Protein AF-A0A0M3JEX6-F1 (afdb_monomer)

pLDDT: mean 82.46, std 17.71, range [26.33, 97.81]

Sequence (185 aa):
MILRYVKAKADWWTNSAHYNRERVRRGATVDKTVCKKNLGRLTRLYLKSEQERQHNYLKDGPYISAEEAVAIYTTTVHWLESRRFSPIPFPPLSYKHDTKLLILALERLKEAYSVKNRLNQSQREELALIEQAYDNPHEALSRIKRHMLTQRAFKVRFVSLVIIPLVVIIPPSEVSVILIGVFIE

Secondary structure (DSSP, 8-state):
-HHHHHHHHHHHHHHHHHHHHHHHHTT----HHHHHHHHHHHHHHHHHHHHHHHHHHHHH--SS-HHHHHHHHHHHHHHHHHTTPPPPPPPPSS-TTHHHHHHHHHHHHHHHHHT-SS--HHHHHHHHHHHHHHH-HHHHHHHHHHHHHH-------EEEEESEEEEE----SSHHHHHHHHTT-

Mean predicted aligned error: 9.01 Å

Nearest PDB structures (foldseek):
  8h6l-assembly1_5B  TM=9.461E-01  e=2.025E-18  Homo sapiens
  8rm5-assembly1_A  TM=9.406E-01  e=1.601E-18  Homo sapiens
  8qo9-assembly1_A  TM=9.428E-01  e=9.889E-18  Homo sapiens
  8xi2-assembly1_A  TM=9.512E-01  e=6.107E-17  Chlamydomonas reinhardtii
  5mq0-assembly1_A  TM=9.705E-01  e=3.681E-14  Saccharomyces cerevisiae

InterPro domains:
  IPR012592 PROCN domain [PF08083] (1-64)
  IPR027652 Pre-mRNA-processing-splicing factor 8 [PTHR11140] (1-155)

Organism: Anisakis simplex (NCBI:txid6269)

Structure (mmCIF, N/CA/C/O backbone):
data_AF-A0A0M3JEX6-F1
#
_entry.id   AF-A0A0M3JEX6-F1
#
loop_
_atom_site.group_PDB
_atom_site.id
_atom_site.type_symbol
_atom_site.label_atom_id
_atom_site.label_alt_id
_atom_site.label_comp_id
_atom_site.label_asym_id
_atom_site.label_entity_id
_atom_site.label_seq_id
_atom_site.pdbx_PDB_ins_code
_atom_site.Cartn_x
_atom_site.Cartn_y
_atom_site.Cartn_z
_atom_site.occupancy
_atom_site.B_iso_or_equiv
_atom_site.auth_seq_id
_atom_site.auth_comp_id
_atom_site.auth_asym_id
_atom_site.auth_atom_id
_atom_site.pdbx_PDB_model_num
ATOM 1 N N . MET A 1 1 ? 3.025 4.574 -39.795 1.00 88.56 1 MET A N 1
ATOM 2 C CA . MET A 1 1 ? 4.509 4.503 -39.816 1.00 88.56 1 MET A CA 1
ATOM 3 C C . MET A 1 1 ? 5.138 4.622 -38.420 1.00 88.56 1 MET A C 1
ATOM 5 O O . MET A 1 1 ? 5.868 3.718 -38.041 1.00 88.56 1 MET A O 1
ATOM 9 N N . ILE A 1 2 ? 4.830 5.659 -37.625 1.00 95.44 2 ILE A N 1
ATOM 10 C CA . ILE A 1 2 ? 5.462 5.922 -36.308 1.00 95.44 2 ILE A CA 1
ATOM 11 C C . ILE A 1 2 ? 5.251 4.791 -35.281 1.00 95.44 2 ILE A C 1
ATOM 13 O O . ILE A 1 2 ? 6.220 4.331 -34.681 1.00 95.44 2 ILE A O 1
ATOM 17 N N . LEU A 1 3 ? 4.022 4.280 -35.125 1.00 95.94 3 LEU A N 1
ATOM 18 C CA . LEU A 1 3 ? 3.713 3.215 -34.151 1.00 95.94 3 LEU A CA 1
ATOM 19 C C . LEU A 1 3 ? 4.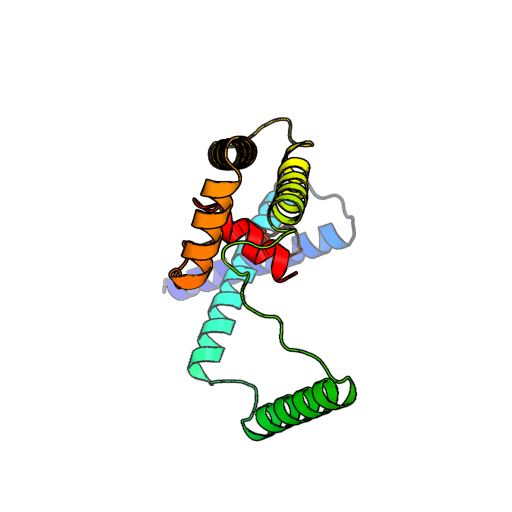556 1.946 -34.349 1.00 95.94 3 LEU A C 1
ATOM 21 O O . LEU A 1 3 ? 4.942 1.304 -33.376 1.00 95.94 3 LEU A O 1
ATOM 25 N N . ARG A 1 4 ? 4.907 1.621 -35.601 1.00 95.56 4 ARG A N 1
ATOM 26 C CA . ARG A 1 4 ? 5.770 0.477 -35.928 1.00 95.56 4 ARG A CA 1
ATOM 27 C C . ARG A 1 4 ? 7.170 0.646 -35.334 1.00 95.56 4 ARG A C 1
ATOM 29 O O . ARG A 1 4 ? 7.687 -0.281 -34.722 1.00 95.56 4 ARG A O 1
ATOM 36 N N . TYR A 1 5 ? 7.763 1.831 -35.481 1.00 96.38 5 TYR A N 1
ATOM 37 C CA . TYR A 1 5 ? 9.089 2.129 -34.931 1.00 96.38 5 TYR A CA 1
ATOM 38 C C . TYR A 1 5 ? 9.073 2.227 -33.403 1.00 96.38 5 TYR A C 1
ATOM 40 O O . TYR A 1 5 ? 10.005 1.759 -32.751 1.00 96.38 5 TYR A O 1
ATOM 48 N N . VAL A 1 6 ? 8.001 2.778 -32.824 1.00 97.44 6 VAL A N 1
ATOM 49 C CA . VAL A 1 6 ? 7.817 2.810 -31.365 1.00 97.44 6 VAL A CA 1
ATOM 50 C C . VAL A 1 6 ? 7.746 1.391 -30.800 1.00 97.44 6 VAL A C 1
ATOM 52 O O . VAL A 1 6 ? 8.455 1.095 -29.840 1.00 97.44 6 VAL A O 1
ATOM 55 N N . LYS A 1 7 ? 6.964 0.498 -31.424 1.00 96.62 7 LYS A N 1
ATOM 56 C CA . LYS A 1 7 ? 6.873 -0.913 -31.025 1.00 96.62 7 LYS A CA 1
ATOM 57 C C . LYS A 1 7 ? 8.222 -1.625 -31.142 1.00 96.62 7 LYS A C 1
ATOM 59 O O . LYS A 1 7 ? 8.690 -2.172 -30.153 1.00 96.62 7 LYS A O 1
ATOM 64 N N . ALA A 1 8 ? 8.904 -1.508 -32.283 1.00 96.31 8 ALA A N 1
ATOM 65 C CA . ALA A 1 8 ? 10.221 -2.122 -32.475 1.00 96.31 8 ALA A CA 1
ATOM 66 C C . ALA A 1 8 ? 11.245 -1.675 -31.410 1.00 96.31 8 ALA A C 1
ATOM 68 O O . ALA A 1 8 ? 12.004 -2.486 -30.876 1.00 96.31 8 ALA A O 1
ATOM 69 N N . LYS A 1 9 ? 11.239 -0.385 -31.043 1.00 97.25 9 LYS A N 1
ATOM 70 C CA . LYS A 1 9 ? 12.095 0.140 -29.970 1.00 97.25 9 LYS A CA 1
ATOM 71 C C . LYS A 1 9 ? 11.683 -0.378 -28.588 1.00 97.25 9 LYS A C 1
ATOM 73 O O . LYS A 1 9 ? 12.558 -0.641 -27.763 1.00 97.25 9 LYS A O 1
ATOM 78 N N . ALA A 1 10 ? 10.383 -0.518 -28.327 1.00 95.31 10 ALA A N 1
ATOM 79 C CA . ALA A 1 10 ? 9.862 -1.064 -27.075 1.00 95.31 10 ALA A CA 1
ATOM 80 C C . ALA A 1 10 ? 10.231 -2.547 -26.897 1.00 95.31 10 ALA A C 1
ATOM 82 O O . ALA A 1 10 ? 10.659 -2.933 -25.807 1.00 95.31 10 ALA A O 1
ATOM 83 N N . ASP A 1 11 ? 10.149 -3.343 -27.964 1.00 96.00 11 ASP A N 1
ATOM 84 C CA . ASP A 1 11 ? 10.520 -4.762 -27.959 1.00 96.00 11 ASP A CA 1
ATOM 85 C C . ASP A 1 11 ? 12.017 -4.921 -27.654 1.00 96.00 11 ASP A C 1
ATOM 87 O O . ASP A 1 11 ? 12.403 -5.632 -26.724 1.00 96.00 11 ASP A O 1
ATOM 91 N N . TRP A 1 12 ? 12.875 -4.159 -28.344 1.00 96.50 12 TRP A N 1
ATOM 92 C CA . TRP A 1 12 ? 14.314 -4.129 -28.057 1.00 96.50 12 TRP A CA 1
ATOM 93 C C . TRP A 1 12 ? 14.618 -3.717 -26.608 1.00 96.50 12 TRP A C 1
ATOM 95 O O . TRP A 1 12 ? 15.458 -4.327 -25.936 1.00 96.50 12 TRP A O 1
ATOM 105 N N . TRP A 1 13 ? 13.932 -2.685 -26.107 1.00 96.62 13 TRP A N 1
ATOM 106 C CA . TRP A 1 13 ? 14.137 -2.165 -24.755 1.00 96.62 13 TRP A CA 1
ATOM 107 C C . TRP A 1 13 ? 13.747 -3.194 -23.683 1.00 96.62 13 TRP A C 1
ATOM 109 O O . TRP A 1 13 ? 14.478 -3.356 -22.700 1.00 96.62 13 TRP A O 1
ATOM 119 N N . THR A 1 14 ? 12.648 -3.919 -23.906 1.00 95.19 14 THR A N 1
ATOM 120 C CA . THR A 1 14 ? 12.121 -4.960 -23.009 1.00 95.19 14 THR A CA 1
ATOM 121 C C . THR A 1 14 ? 13.021 -6.192 -23.011 1.00 95.19 14 THR A C 1
ATOM 123 O O . THR A 1 14 ? 13.476 -6.621 -21.950 1.00 95.19 14 THR A O 1
ATOM 126 N N . ASN A 1 15 ? 13.405 -6.685 -24.191 1.00 95.69 15 ASN A N 1
ATOM 127 C CA . ASN A 1 15 ? 14.335 -7.811 -24.328 1.00 95.69 15 ASN A CA 1
ATOM 128 C C . ASN A 1 15 ? 15.679 -7.521 -23.648 1.00 95.69 15 ASN A C 1
ATOM 130 O O . ASN A 1 15 ? 16.211 -8.347 -22.905 1.00 95.69 15 ASN A O 1
ATOM 134 N N . SER A 1 16 ? 16.189 -6.298 -23.812 1.00 94.12 16 SER A N 1
ATOM 135 C CA . SER A 1 16 ? 17.408 -5.849 -23.137 1.00 94.12 16 SER A CA 1
ATOM 136 C C . SER A 1 16 ? 17.267 -5.812 -21.608 1.00 94.12 16 SER A C 1
ATOM 138 O O . SER A 1 16 ? 18.250 -6.036 -20.901 1.00 94.12 16 SER A O 1
ATOM 140 N N . ALA A 1 17 ? 16.085 -5.489 -21.071 1.00 92.69 17 ALA A N 1
ATOM 141 C CA . ALA A 1 17 ? 15.837 -5.509 -19.627 1.00 92.69 17 ALA A CA 1
ATOM 142 C C . ALA A 1 17 ? 15.840 -6.950 -19.083 1.00 92.69 17 ALA A C 1
ATOM 144 O O . ALA A 1 17 ? 16.537 -7.236 -18.108 1.00 92.69 17 ALA A O 1
ATOM 145 N N . HIS A 1 18 ? 15.150 -7.880 -19.752 1.00 93.06 18 HIS A N 1
ATOM 146 C CA . HIS A 1 18 ? 15.126 -9.292 -19.349 1.00 93.06 18 HIS A CA 1
ATOM 147 C C . HIS A 1 18 ? 16.508 -9.946 -19.424 1.00 93.06 18 HIS A C 1
ATOM 149 O O . HIS A 1 18 ? 16.934 -10.586 -18.463 1.00 93.06 18 HIS A O 1
ATOM 155 N N . TYR A 1 19 ? 17.257 -9.702 -20.503 1.00 93.44 19 TYR A N 1
ATOM 156 C CA . TYR A 1 19 ? 18.624 -10.203 -20.650 1.00 93.44 19 TYR A CA 1
ATOM 157 C C . TYR A 1 19 ? 19.536 -9.752 -19.499 1.00 93.44 19 TYR A C 1
ATOM 159 O O . TYR A 1 19 ? 20.216 -10.562 -18.867 1.00 93.44 19 TYR A O 1
ATOM 167 N N . ASN A 1 20 ? 19.519 -8.456 -19.165 1.00 91.56 20 ASN A N 1
ATOM 168 C CA . ASN A 1 20 ? 20.332 -7.937 -18.065 1.00 91.56 20 ASN A CA 1
ATOM 169 C C . ASN A 1 20 ? 19.845 -8.430 -16.698 1.00 91.56 20 ASN A C 1
ATOM 171 O O . ASN A 1 20 ? 20.668 -8.679 -15.818 1.00 91.56 20 ASN A O 1
ATOM 175 N N . ARG A 1 21 ? 18.531 -8.606 -16.503 1.00 91.50 21 ARG A N 1
ATOM 176 C CA . ARG A 1 21 ? 17.995 -9.177 -15.261 1.00 91.50 21 ARG A CA 1
ATOM 177 C C . ARG A 1 21 ? 18.496 -10.599 -15.044 1.00 91.50 21 ARG A C 1
ATOM 179 O O . ARG A 1 21 ? 18.911 -10.912 -13.932 1.00 91.50 21 ARG A O 1
ATOM 186 N N . GLU A 1 22 ? 18.508 -11.415 -16.088 1.00 91.56 22 GLU A N 1
ATOM 187 C CA . GLU A 1 22 ? 18.981 -12.794 -16.000 1.00 91.56 22 GLU A CA 1
ATOM 188 C C . GLU A 1 22 ? 20.486 -12.868 -15.709 1.00 91.56 22 GLU A C 1
ATOM 190 O O . GLU A 1 22 ? 20.913 -13.653 -14.866 1.00 91.56 22 GLU A O 1
ATOM 195 N N . ARG A 1 23 ? 21.294 -11.983 -16.307 1.00 91.88 23 ARG A N 1
ATOM 196 C CA . ARG A 1 23 ? 22.726 -11.867 -15.978 1.00 91.88 23 ARG A CA 1
ATOM 197 C C . ARG A 1 23 ? 22.967 -11.509 -14.513 1.00 91.88 23 ARG A C 1
ATOM 199 O O . ARG A 1 23 ? 23.801 -12.137 -13.869 1.00 91.88 23 ARG A O 1
ATOM 206 N N . VAL A 1 24 ? 22.217 -10.537 -13.988 1.00 89.44 24 VAL A N 1
ATOM 207 C CA . VAL A 1 24 ? 22.279 -10.160 -12.566 1.00 89.44 24 VAL A CA 1
ATOM 208 C C . VAL A 1 24 ? 21.838 -11.327 -11.678 1.00 89.44 24 VAL A C 1
ATOM 210 O O . VAL A 1 24 ? 22.476 -11.588 -10.666 1.00 89.44 24 VAL A O 1
ATOM 213 N N . ARG A 1 25 ? 20.782 -12.060 -12.061 1.00 89.94 25 ARG A N 1
ATOM 214 C CA . ARG A 1 25 ? 20.286 -13.228 -11.314 1.00 89.94 25 ARG A CA 1
ATOM 215 C C . ARG A 1 25 ? 21.323 -14.352 -11.235 1.00 89.94 25 ARG A C 1
ATOM 217 O O . ARG A 1 25 ? 21.436 -14.987 -10.197 1.00 89.94 25 ARG A O 1
ATOM 224 N N . ARG A 1 26 ? 22.079 -14.580 -12.312 1.00 91.75 26 ARG A N 1
ATOM 225 C CA . ARG A 1 26 ? 23.148 -15.593 -12.383 1.00 91.75 26 ARG A CA 1
ATOM 226 C C . ARG A 1 26 ? 24.459 -15.166 -11.714 1.00 91.75 26 ARG A C 1
ATOM 228 O O . ARG A 1 26 ? 25.407 -15.938 -11.733 1.00 91.75 26 ARG A O 1
ATOM 235 N N . GLY A 1 27 ? 24.544 -13.947 -11.175 1.00 89.44 27 GLY A N 1
ATOM 236 C CA . GLY A 1 27 ? 25.779 -13.432 -10.579 1.00 89.44 27 GLY A CA 1
ATOM 237 C C . GLY A 1 27 ? 26.898 -13.168 -11.592 1.00 89.44 27 GLY A C 1
ATOM 238 O O . GLY A 1 27 ? 28.063 -13.124 -11.214 1.00 89.44 27 GLY A O 1
ATOM 239 N N . ALA A 1 28 ? 26.571 -12.995 -12.878 1.00 89.88 28 ALA A N 1
ATOM 240 C CA . ALA A 1 28 ? 27.567 -12.628 -13.881 1.00 89.88 28 ALA A CA 1
ATOM 241 C C . ALA A 1 28 ? 28.127 -11.222 -13.604 1.00 89.88 28 ALA A C 1
ATOM 243 O O . ALA A 1 28 ? 27.450 -10.380 -13.011 1.00 89.88 28 ALA A O 1
ATOM 244 N N . THR A 1 29 ? 29.328 -10.926 -14.106 1.00 90.19 29 THR A N 1
ATOM 245 C CA . THR A 1 29 ? 29.918 -9.585 -14.000 1.00 90.19 29 THR A CA 1
ATOM 246 C C . THR A 1 29 ? 29.031 -8.571 -14.724 1.00 90.19 29 THR A C 1
ATOM 248 O O . THR A 1 29 ? 28.906 -8.587 -15.954 1.00 90.19 29 THR A O 1
ATOM 251 N N . VAL A 1 30 ? 28.368 -7.709 -13.951 1.00 89.00 30 VAL A N 1
ATOM 252 C CA . VAL A 1 30 ? 27.481 -6.651 -14.438 1.00 89.00 30 VAL A CA 1
ATOM 253 C C . VAL A 1 30 ? 27.857 -5.347 -13.758 1.00 89.00 30 VAL A C 1
ATOM 255 O O . VAL A 1 30 ? 28.027 -5.270 -12.544 1.00 89.00 30 VAL A O 1
ATOM 258 N N . ASP A 1 31 ? 27.964 -4.308 -14.573 1.00 91.50 31 ASP A N 1
ATOM 259 C CA . ASP A 1 31 ? 28.409 -3.001 -14.136 1.00 91.50 31 ASP A CA 1
ATOM 260 C C . ASP A 1 31 ? 27.347 -2.289 -13.273 1.00 91.50 31 ASP A C 1
ATOM 262 O O . ASP A 1 31 ? 26.137 -2.405 -13.513 1.00 91.50 31 ASP A O 1
ATOM 266 N N . LYS A 1 32 ? 27.767 -1.499 -12.277 1.00 90.38 32 LYS A N 1
ATOM 267 C CA . LYS A 1 32 ? 26.838 -0.885 -11.297 1.00 90.38 32 LYS A CA 1
ATOM 268 C C . LYS A 1 32 ? 25.795 0.015 -11.966 1.00 90.38 32 LYS A C 1
ATOM 270 O O . LYS A 1 32 ? 24.644 0.100 -11.528 1.00 90.38 32 LYS A O 1
ATOM 275 N N . THR A 1 33 ? 26.191 0.695 -13.039 1.00 91.56 33 THR A N 1
ATOM 276 C CA . THR A 1 33 ? 25.309 1.565 -13.828 1.00 91.56 33 THR A CA 1
ATOM 277 C C . THR A 1 33 ? 24.228 0.765 -14.558 1.00 91.56 33 THR A C 1
ATOM 279 O O . THR A 1 33 ? 23.077 1.206 -14.620 1.00 91.56 33 THR A O 1
ATOM 282 N N . VAL A 1 34 ? 24.563 -0.432 -15.049 1.00 89.25 34 VAL A N 1
ATOM 283 C CA . VAL A 1 34 ? 23.630 -1.351 -15.711 1.00 89.25 34 VAL A CA 1
ATOM 284 C C . VAL A 1 34 ? 22.616 -1.877 -14.706 1.00 89.25 34 VAL A C 1
ATOM 286 O O . VAL A 1 34 ? 21.426 -1.856 -15.006 1.00 89.25 34 VAL A O 1
ATOM 289 N N . CYS A 1 35 ? 23.039 -2.234 -13.490 1.00 87.06 35 CYS A N 1
ATOM 290 C CA . CYS A 1 35 ? 22.125 -2.647 -12.421 1.00 87.06 35 CYS A CA 1
ATOM 291 C C . CYS A 1 35 ? 21.091 -1.557 -12.088 1.00 87.06 35 CYS A C 1
ATOM 293 O O . CYS A 1 35 ? 19.891 -1.832 -12.062 1.00 87.06 35 CYS A O 1
ATOM 295 N N . LYS A 1 36 ? 21.531 -0.300 -11.913 1.00 89.12 36 LYS A N 1
ATOM 296 C CA . LYS A 1 36 ? 20.629 0.839 -11.645 1.00 89.12 36 LYS A CA 1
ATOM 297 C C . LYS A 1 36 ? 19.662 1.105 -12.800 1.00 89.12 36 LYS A C 1
ATOM 299 O O . LYS A 1 36 ? 18.469 1.299 -12.575 1.00 89.12 36 LYS A O 1
ATOM 304 N N . LYS A 1 37 ? 20.165 1.095 -14.040 1.00 91.25 37 LYS A N 1
ATOM 305 C CA . LYS A 1 37 ? 19.327 1.257 -15.237 1.00 91.25 37 LYS A CA 1
ATOM 306 C C . LYS A 1 37 ? 18.302 0.130 -15.323 1.00 91.25 37 LYS A C 1
ATOM 308 O O . LYS A 1 37 ? 17.129 0.414 -15.531 1.00 91.25 37 LYS A O 1
ATOM 313 N N . ASN A 1 38 ? 18.724 -1.117 -15.121 1.00 90.19 38 ASN A N 1
ATOM 314 C CA . ASN A 1 38 ? 17.860 -2.289 -15.196 1.00 90.19 38 ASN A CA 1
ATOM 315 C C . ASN A 1 38 ? 16.742 -2.250 -14.150 1.00 90.19 38 ASN A C 1
ATOM 317 O O . ASN A 1 38 ? 15.592 -2.499 -14.495 1.00 90.19 38 ASN A O 1
ATOM 321 N N . LEU A 1 39 ? 17.051 -1.849 -12.912 1.00 87.94 39 LEU A N 1
ATOM 322 C CA . LEU A 1 39 ? 16.038 -1.644 -11.875 1.00 87.94 39 LEU A CA 1
ATOM 323 C C . LEU A 1 39 ? 14.965 -0.649 -12.338 1.00 87.94 39 LEU A C 1
ATOM 325 O O . LEU A 1 39 ? 13.783 -0.971 -12.320 1.00 87.94 39 LEU A O 1
ATOM 329 N N . GLY A 1 40 ? 15.371 0.516 -12.852 1.00 89.19 40 GLY A N 1
ATOM 330 C CA . GLY A 1 40 ? 14.432 1.505 -13.386 1.00 89.19 40 GLY A CA 1
ATOM 331 C C . GLY A 1 40 ? 13.606 1.000 -14.577 1.00 89.19 40 GLY A C 1
ATOM 332 O O . GLY A 1 40 ? 12.448 1.392 -14.724 1.00 89.19 40 GLY A O 1
ATOM 333 N N . ARG A 1 41 ? 14.167 0.118 -15.418 1.00 90.75 41 ARG A N 1
ATOM 334 C CA . ARG A 1 41 ? 13.420 -0.521 -16.515 1.00 90.75 41 ARG A CA 1
ATOM 335 C C . ARG A 1 41 ? 12.345 -1.466 -15.982 1.00 90.75 41 ARG A C 1
ATOM 337 O O . ARG A 1 41 ? 11.189 -1.351 -16.378 1.00 90.75 41 ARG A O 1
ATOM 344 N N . LEU A 1 42 ? 12.708 -2.348 -15.055 1.00 89.06 42 LEU A N 1
ATOM 345 C CA . LEU A 1 42 ? 11.782 -3.309 -14.456 1.00 89.06 42 LEU A CA 1
ATOM 346 C C . LEU A 1 42 ? 10.662 -2.616 -13.676 1.00 89.06 42 LEU A C 1
ATOM 348 O O . LEU A 1 42 ? 9.510 -3.006 -13.821 1.00 89.06 42 LEU A O 1
ATOM 352 N N . THR A 1 43 ? 10.959 -1.537 -12.945 1.00 87.38 43 THR A N 1
ATOM 353 C CA . THR A 1 43 ? 9.930 -0.737 -12.261 1.00 87.38 43 THR A CA 1
ATOM 354 C C . THR A 1 43 ? 8.896 -0.180 -13.241 1.00 87.38 43 THR A C 1
ATOM 356 O O . THR A 1 43 ? 7.703 -0.215 -12.961 1.00 87.38 43 THR A O 1
ATOM 359 N N . ARG A 1 44 ? 9.321 0.303 -14.417 1.00 90.12 44 ARG A N 1
ATOM 360 C CA . ARG A 1 44 ? 8.390 0.807 -15.443 1.00 90.12 44 ARG A CA 1
ATOM 361 C C . ARG A 1 44 ? 7.548 -0.305 -16.064 1.00 90.12 44 ARG A C 1
ATOM 363 O O . ARG A 1 44 ? 6.363 -0.086 -16.289 1.00 90.12 44 ARG A O 1
ATOM 370 N N . LEU A 1 45 ? 8.143 -1.472 -16.331 1.00 90.31 45 LEU A N 1
ATOM 371 C CA . LEU A 1 45 ? 7.403 -2.639 -16.826 1.00 90.31 45 LEU A CA 1
ATOM 372 C C . LEU A 1 45 ? 6.349 -3.090 -15.817 1.00 90.31 45 LEU A C 1
ATOM 374 O O . LEU A 1 45 ? 5.199 -3.269 -16.198 1.00 90.31 45 LEU A O 1
ATOM 378 N N . TYR A 1 46 ? 6.727 -3.174 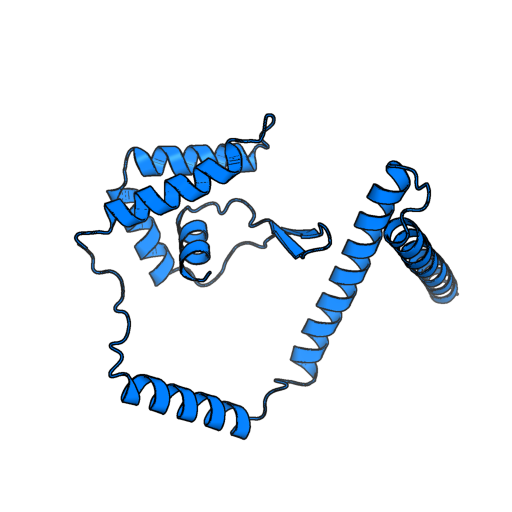-14.541 1.00 88.56 46 TYR A N 1
ATOM 379 C CA . TYR A 1 46 ? 5.824 -3.533 -13.455 1.00 88.56 46 TYR A CA 1
ATOM 380 C C . TYR A 1 46 ? 4.659 -2.548 -13.317 1.00 88.56 46 TYR A C 1
ATOM 382 O O . TYR A 1 46 ? 3.506 -2.960 -13.281 1.00 88.56 46 TYR A O 1
ATOM 390 N N . LEU A 1 47 ? 4.933 -1.238 -13.291 1.00 89.06 47 LEU A N 1
ATOM 391 C CA . LEU A 1 47 ? 3.868 -0.234 -13.190 1.00 89.06 47 LEU A CA 1
ATOM 392 C C . LEU A 1 47 ? 2.919 -0.286 -14.389 1.00 89.06 47 LEU A C 1
ATOM 394 O O . LEU A 1 47 ? 1.717 -0.127 -14.213 1.00 89.06 47 LEU A O 1
ATOM 398 N N . LYS A 1 48 ? 3.441 -0.544 -15.594 1.00 92.25 48 LYS A N 1
ATOM 399 C CA . LYS A 1 48 ? 2.610 -0.711 -16.788 1.00 92.25 48 LYS A CA 1
ATOM 400 C C . LYS A 1 48 ? 1.703 -1.941 -16.674 1.00 92.25 48 LYS A C 1
ATOM 402 O O . LYS A 1 48 ? 0.510 -1.818 -16.926 1.00 92.25 48 LYS A O 1
ATOM 407 N N . SER A 1 49 ? 2.242 -3.096 -16.273 1.00 90.06 49 SER A N 1
ATOM 408 C CA . SER A 1 49 ? 1.432 -4.306 -16.079 1.00 90.06 49 SER A CA 1
ATOM 409 C C . SER A 1 49 ? 0.427 -4.157 -14.937 1.00 90.06 49 SER A C 1
ATOM 411 O O . SER A 1 49 ? -0.672 -4.685 -15.022 1.00 90.06 49 SER A O 1
ATOM 413 N N . GLU A 1 50 ? 0.771 -3.416 -13.881 1.00 89.25 50 GLU A N 1
ATOM 414 C CA . GLU A 1 50 ? -0.127 -3.182 -12.746 1.00 89.25 50 GLU A CA 1
ATOM 415 C C . GLU A 1 50 ? -1.281 -2.239 -13.115 1.00 89.25 50 GLU A C 1
ATOM 417 O O . GLU A 1 50 ? -2.423 -2.491 -12.739 1.00 89.25 50 GLU A O 1
ATOM 422 N N . GLN A 1 51 ? -1.018 -1.200 -13.917 1.00 92.31 51 GLN A N 1
ATOM 423 C CA . GLN A 1 51 ? -2.069 -0.353 -14.496 1.00 92.31 51 GLN A CA 1
ATOM 424 C C . GLN A 1 51 ? -3.026 -1.165 -15.374 1.00 92.31 51 GLN A C 1
ATOM 426 O O . GLN A 1 51 ? -4.241 -1.010 -15.272 1.00 92.31 51 GLN A O 1
ATOM 431 N N . GLU A 1 52 ? -2.486 -2.050 -16.213 1.00 93.56 52 GLU A N 1
ATOM 432 C CA . GLU A 1 52 ? -3.281 -2.936 -17.065 1.00 93.56 52 GLU A CA 1
ATOM 433 C C . GLU A 1 52 ? -4.108 -3.926 -16.236 1.00 93.56 52 GLU A C 1
ATOM 435 O O . GLU A 1 52 ? -5.303 -4.074 -16.472 1.00 93.56 52 GLU A O 1
ATOM 440 N N . ARG A 1 53 ? -3.524 -4.528 -15.193 1.00 92.62 53 ARG A N 1
ATOM 441 C CA . ARG A 1 53 ? -4.229 -5.429 -14.269 1.00 92.62 53 ARG A CA 1
ATOM 442 C C . ARG A 1 53 ? -5.409 -4.741 -13.576 1.00 92.62 53 ARG A C 1
ATOM 444 O O . ARG A 1 53 ? -6.478 -5.337 -13.462 1.00 92.62 53 ARG A O 1
ATOM 451 N N . GLN A 1 54 ? -5.226 -3.501 -13.117 1.00 92.88 54 GLN A N 1
ATOM 452 C CA . GLN A 1 54 ? -6.290 -2.709 -12.491 1.00 92.88 54 GLN A CA 1
ATOM 453 C C . GLN A 1 54 ? -7.373 -2.305 -13.496 1.00 92.88 54 GLN A C 1
ATOM 455 O O . GLN A 1 54 ? -8.558 -2.369 -13.177 1.00 92.88 54 GLN A O 1
ATOM 460 N N . HIS A 1 55 ? -6.983 -1.930 -14.717 1.00 95.69 55 HIS A N 1
ATOM 461 C CA . HIS A 1 55 ? -7.930 -1.642 -15.791 1.00 95.69 55 HIS A CA 1
ATOM 462 C C . HIS A 1 55 ? -8.778 -2.871 -16.142 1.00 95.69 55 HIS A C 1
ATOM 464 O O . HIS A 1 55 ? -9.999 -2.759 -16.228 1.00 95.69 55 HIS A O 1
ATOM 470 N N . ASN A 1 56 ? -8.148 -4.040 -16.274 1.00 95.56 56 ASN A N 1
ATOM 471 C CA . ASN A 1 56 ? -8.838 -5.296 -16.563 1.00 95.56 56 ASN A CA 1
ATOM 472 C C . ASN A 1 56 ? -9.803 -5.673 -15.436 1.00 95.56 56 ASN A C 1
ATOM 474 O O . ASN A 1 56 ? -10.938 -6.019 -15.719 1.00 95.56 56 ASN A O 1
ATOM 478 N N . TYR A 1 57 ? -9.427 -5.486 -14.168 1.00 94.38 57 TYR A N 1
ATOM 479 C CA . TYR A 1 57 ? -10.343 -5.715 -13.043 1.00 94.38 57 TYR A CA 1
ATOM 480 C C . TYR A 1 57 ? -11.606 -4.839 -13.110 1.00 94.38 57 TYR A C 1
ATOM 482 O O . TYR A 1 57 ? -12.710 -5.310 -12.863 1.00 94.38 57 TYR A O 1
ATOM 490 N N . LEU A 1 58 ? -11.465 -3.560 -13.469 1.00 95.56 58 LEU A N 1
ATOM 491 C CA . LEU A 1 58 ? -12.620 -2.668 -13.626 1.00 95.56 58 LEU A CA 1
ATOM 492 C C . LEU A 1 58 ? -13.475 -3.016 -14.850 1.00 95.56 58 LEU A C 1
ATOM 494 O O . LEU A 1 58 ? -14.671 -2.734 -14.853 1.00 95.56 58 LEU A O 1
ATOM 498 N N . LYS A 1 59 ? -12.863 -3.592 -15.888 1.00 95.81 59 LYS A N 1
ATOM 499 C CA . LYS A 1 59 ? -13.533 -3.982 -17.130 1.00 95.81 59 LYS A CA 1
ATOM 500 C C . LYS A 1 59 ? -14.272 -5.315 -17.000 1.00 95.81 59 LYS A C 1
ATOM 502 O O . LYS A 1 59 ? -15.421 -5.407 -17.418 1.00 95.81 59 LYS A O 1
ATOM 507 N N . ASP A 1 60 ? -13.603 -6.323 -16.455 1.00 94.81 60 ASP A N 1
ATOM 508 C CA . ASP A 1 60 ? -14.091 -7.701 -16.360 1.00 94.81 60 ASP A CA 1
ATOM 509 C C . ASP A 1 60 ? -14.950 -7.908 -15.098 1.00 94.81 60 ASP A C 1
ATOM 511 O O . ASP A 1 60 ? -15.761 -8.829 -15.038 1.00 94.81 60 ASP A O 1
ATOM 515 N N . GLY A 1 61 ? -14.818 -7.015 -14.111 1.00 92.69 61 GLY A N 1
ATOM 516 C CA . GLY A 1 61 ? -15.508 -7.079 -12.828 1.00 92.69 61 GLY A CA 1
ATOM 517 C C . GLY A 1 61 ? -14.737 -7.881 -11.769 1.00 92.69 61 GLY A C 1
ATOM 518 O O . GLY A 1 61 ? -13.592 -8.290 -11.982 1.00 92.69 61 GLY A O 1
ATOM 519 N N . PRO A 1 62 ? -15.337 -8.089 -10.583 1.00 93.81 62 PRO A N 1
ATOM 520 C CA . PRO A 1 62 ? -14.725 -8.881 -9.525 1.00 93.81 62 PRO A CA 1
ATOM 521 C C . PRO A 1 62 ? -14.449 -10.318 -9.982 1.00 93.81 62 PRO A C 1
ATOM 523 O O . PRO A 1 62 ? -15.347 -11.003 -10.458 1.00 93.81 62 PRO A O 1
ATOM 526 N N . TYR A 1 63 ? -13.219 -10.798 -9.777 1.00 92.44 63 TYR A N 1
ATOM 527 C CA . TYR A 1 63 ? -12.851 -12.187 -10.091 1.00 92.44 63 TYR A CA 1
ATOM 528 C C . TYR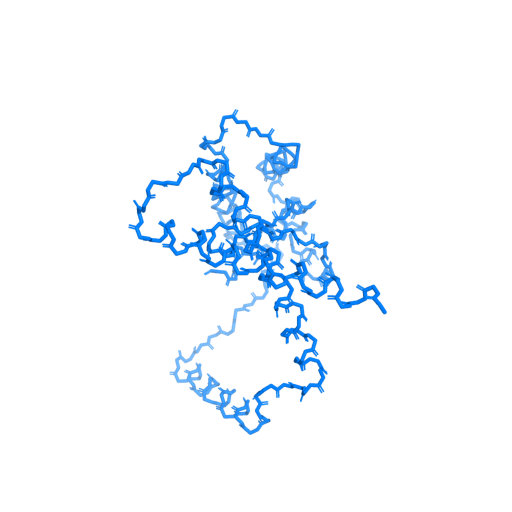 A 1 63 ? -13.462 -13.215 -9.130 1.00 92.44 63 TYR A C 1
ATOM 530 O O . TYR A 1 63 ? -13.382 -14.409 -9.394 1.00 92.44 63 TYR A O 1
ATOM 538 N N . ILE A 1 64 ? -14.020 -12.758 -8.007 1.00 94.62 64 ILE A N 1
ATOM 539 C CA . ILE A 1 64 ? -14.709 -13.606 -7.041 1.00 94.62 64 ILE A CA 1
ATOM 540 C C . ILE A 1 64 ? -16.200 -13.626 -7.354 1.00 94.62 64 ILE A C 1
ATOM 542 O O . ILE A 1 64 ? -16.824 -12.569 -7.496 1.00 94.62 64 ILE A O 1
ATOM 546 N N . SER A 1 65 ? -16.771 -14.823 -7.457 1.00 94.88 65 SER A N 1
ATOM 547 C CA . SER A 1 65 ? -18.213 -14.952 -7.638 1.00 94.88 65 SER A CA 1
ATOM 548 C C . SER A 1 65 ? -18.958 -14.571 -6.354 1.00 94.88 65 SER A C 1
ATOM 550 O O . SER A 1 65 ? -18.430 -14.660 -5.242 1.00 94.88 65 SER A O 1
ATOM 552 N N . ALA A 1 66 ? -20.213 -14.142 -6.495 1.00 95.31 66 ALA A N 1
ATOM 553 C CA . ALA A 1 66 ? -21.038 -13.791 -5.340 1.00 95.31 66 ALA A CA 1
ATOM 554 C C . ALA A 1 66 ? -21.249 -14.991 -4.396 1.00 95.31 66 ALA A C 1
ATOM 556 O O . ALA A 1 66 ? -21.257 -14.818 -3.181 1.00 95.31 66 ALA A O 1
ATOM 557 N N . GLU A 1 67 ? -21.368 -16.203 -4.945 1.00 96.00 67 GLU A N 1
ATOM 558 C CA . GLU A 1 67 ? -21.529 -17.437 -4.170 1.00 96.00 67 GLU A CA 1
ATOM 559 C C . GLU A 1 67 ? -20.280 -17.752 -3.335 1.00 96.00 67 GLU A C 1
ATOM 561 O O . GLU A 1 67 ? -20.384 -17.972 -2.127 1.00 96.00 67 GLU A O 1
ATOM 566 N N . GLU A 1 68 ? -19.089 -17.681 -3.938 1.00 96.38 68 GLU A N 1
ATOM 567 C CA . GLU A 1 68 ? -17.822 -17.874 -3.220 1.00 96.38 68 GLU A CA 1
ATOM 568 C C . GLU A 1 68 ? -17.620 -16.813 -2.133 1.00 96.38 68 GLU A C 1
ATOM 570 O O . GLU A 1 68 ? -17.184 -17.130 -1.026 1.00 96.38 68 GLU A O 1
ATOM 575 N N . ALA A 1 69 ? -17.973 -15.554 -2.414 1.00 96.31 69 ALA A N 1
ATOM 576 C CA . ALA A 1 69 ? -17.877 -14.477 -1.435 1.00 96.31 69 ALA A CA 1
ATOM 577 C C . ALA A 1 69 ? -18.781 -14.729 -0.214 1.00 96.31 69 ALA A C 1
ATOM 579 O O . ALA A 1 69 ? -18.342 -14.543 0.924 1.00 96.31 69 ALA A O 1
ATOM 580 N N . VAL A 1 70 ? -20.014 -15.203 -0.435 1.00 97.44 70 VAL A N 1
ATOM 581 C CA . VAL A 1 70 ? -20.934 -15.595 0.645 1.00 97.44 70 VAL A CA 1
ATOM 582 C C . VAL A 1 70 ? -20.380 -16.791 1.421 1.00 97.44 70 VAL A C 1
ATOM 584 O O . VAL A 1 70 ? -20.393 -16.768 2.649 1.00 97.44 70 VAL A O 1
ATOM 587 N N . ALA A 1 71 ? -19.830 -17.803 0.746 1.00 97.25 71 ALA A N 1
ATOM 588 C CA . ALA A 1 71 ? -19.244 -18.969 1.406 1.00 97.25 71 ALA A CA 1
ATOM 589 C C . ALA A 1 71 ? -18.061 -18.593 2.317 1.00 97.25 71 ALA A C 1
ATOM 591 O O . ALA A 1 71 ? -17.992 -19.044 3.466 1.00 97.25 71 ALA A O 1
ATOM 592 N N . ILE A 1 72 ? -17.162 -17.722 1.843 1.00 97.69 72 ILE A N 1
ATOM 593 C CA . ILE A 1 72 ? -16.037 -17.202 2.635 1.00 97.69 72 ILE A CA 1
ATOM 594 C C . ILE A 1 72 ? -16.554 -16.404 3.833 1.00 97.69 72 ILE A C 1
ATOM 596 O O . ILE A 1 72 ? -16.089 -16.609 4.958 1.00 97.69 72 ILE A O 1
ATOM 600 N N . TYR A 1 73 ? -17.532 -15.521 3.616 1.00 97.69 73 TYR A N 1
ATOM 601 C CA . TYR A 1 73 ? -18.127 -14.717 4.679 1.00 97.69 73 TYR A CA 1
ATOM 602 C C . TYR A 1 73 ? -18.759 -15.595 5.767 1.00 97.69 73 TYR A C 1
ATOM 604 O O . TYR A 1 73 ? -18.396 -15.474 6.936 1.00 97.69 73 TYR A O 1
ATOM 612 N N . THR A 1 74 ? -19.626 -16.535 5.390 1.00 97.50 74 THR A N 1
ATOM 613 C CA . THR A 1 74 ? -20.319 -17.436 6.322 1.00 97.50 74 THR A CA 1
ATOM 614 C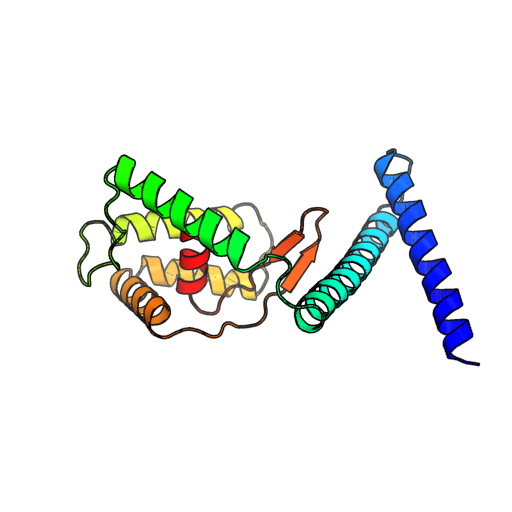 C . THR A 1 74 ? -19.343 -18.323 7.089 1.00 97.50 74 THR A C 1
ATOM 616 O O . THR A 1 74 ? -19.449 -18.451 8.308 1.00 97.50 74 THR A O 1
ATOM 619 N N . THR A 1 75 ? -18.331 -18.873 6.411 1.00 97.75 75 THR A N 1
ATOM 620 C CA . THR A 1 75 ? -17.280 -19.664 7.073 1.00 97.75 75 THR A CA 1
ATOM 621 C C . THR A 1 75 ? -16.517 -18.823 8.099 1.00 97.75 75 THR A C 1
ATOM 623 O O . THR A 1 75 ? -16.246 -19.287 9.207 1.00 97.75 75 THR A O 1
ATOM 626 N N . THR A 1 76 ? -16.217 -17.562 7.769 1.00 97.75 76 THR A N 1
ATOM 627 C CA . THR A 1 76 ? -15.530 -16.636 8.683 1.00 97.75 76 THR A CA 1
ATOM 628 C C . THR A 1 76 ? -16.396 -16.293 9.896 1.00 97.75 76 THR A C 1
ATOM 630 O O . THR A 1 76 ? -15.896 -16.290 11.020 1.00 97.75 76 THR A O 1
ATOM 633 N N . VAL A 1 77 ? -17.696 -16.050 9.696 1.00 97.50 77 VAL A N 1
ATOM 634 C CA . VAL A 1 77 ? -18.650 -15.777 10.784 1.00 97.50 77 VAL A CA 1
ATOM 635 C C . VAL A 1 77 ? -18.730 -16.967 11.739 1.00 97.50 77 VAL A C 1
ATOM 637 O O . VAL A 1 77 ? -18.498 -16.796 12.935 1.00 97.50 77 VAL A O 1
ATOM 640 N N . HIS A 1 78 ? -18.940 -18.180 11.224 1.00 97.62 78 HIS A N 1
ATOM 641 C CA . HIS A 1 78 ? -18.995 -19.385 12.057 1.00 97.62 78 HIS A CA 1
ATOM 642 C C . HIS A 1 78 ? -17.693 -19.636 12.822 1.00 97.62 78 HIS A C 1
ATOM 644 O O . HIS A 1 78 ? -17.717 -20.028 13.992 1.00 97.62 78 HIS A O 1
ATOM 650 N N . TRP A 1 79 ? -16.543 -19.371 12.198 1.00 97.81 79 TRP A N 1
ATOM 651 C CA . TRP A 1 79 ? -15.258 -19.453 12.883 1.00 97.81 79 TRP A CA 1
ATOM 652 C C . TRP A 1 79 ? -15.183 -18.475 14.064 1.00 97.81 79 TRP A C 1
ATOM 654 O O . TRP A 1 79 ? -14.847 -18.886 15.177 1.00 97.81 79 TRP A O 1
ATOM 664 N N . LEU A 1 80 ? -15.546 -17.206 13.864 1.00 97.25 80 LEU A N 1
ATOM 665 C CA . LEU A 1 80 ? -15.520 -16.186 14.918 1.00 97.25 80 LEU A CA 1
ATOM 666 C C . LEU A 1 80 ? -16.504 -16.493 16.058 1.00 97.25 80 LEU A C 1
ATOM 668 O O . LEU A 1 80 ? -16.151 -16.327 17.230 1.00 97.25 80 LEU A O 1
ATOM 672 N N . GLU A 1 81 ? -17.693 -17.006 15.736 1.00 96.69 81 GLU A N 1
ATOM 673 C CA . GLU A 1 81 ? -18.691 -17.451 16.716 1.00 96.69 81 GLU A CA 1
ATOM 674 C C . GLU A 1 81 ? -18.184 -18.630 17.552 1.00 96.69 81 GLU A C 1
ATOM 676 O O . GLU A 1 81 ? -18.281 -18.604 18.782 1.00 96.69 81 GLU A O 1
ATOM 681 N N . SER A 1 82 ? -17.559 -19.629 16.914 1.00 97.25 82 SER A N 1
ATOM 682 C CA . SER A 1 82 ? -16.985 -20.792 17.610 1.00 97.25 82 SER A CA 1
ATOM 683 C C . SER A 1 82 ? -15.904 -20.392 18.622 1.00 97.25 82 SER A C 1
ATOM 685 O O . SER A 1 82 ? -15.749 -21.017 19.673 1.00 97.25 82 SER A O 1
ATOM 687 N N . ARG A 1 83 ? -15.182 -19.301 18.335 1.00 96.56 83 ARG A N 1
ATOM 688 C CA . ARG A 1 83 ? -14.145 -18.723 19.199 1.00 96.56 83 ARG A CA 1
ATOM 689 C C . ARG A 1 83 ? -14.699 -17.714 20.205 1.00 96.56 83 ARG A C 1
ATOM 691 O O . ARG A 1 83 ? -13.916 -17.195 20.998 1.00 96.56 83 ARG A O 1
ATOM 698 N N . ARG A 1 84 ? -16.013 -17.445 20.187 1.00 95.38 84 ARG A N 1
ATOM 699 C CA . ARG A 1 84 ? -16.685 -16.413 20.997 1.00 95.38 84 ARG A CA 1
ATOM 700 C C . ARG A 1 84 ? -15.967 -15.063 20.896 1.00 95.38 84 ARG A C 1
ATOM 702 O O . ARG A 1 84 ? -15.708 -14.406 21.903 1.00 95.38 84 ARG A O 1
ATOM 709 N N . PHE A 1 85 ? -15.577 -14.686 19.679 1.00 96.06 85 PHE A N 1
ATOM 710 C CA . PHE A 1 85 ? -14.819 -13.465 19.438 1.00 96.06 85 PHE A CA 1
ATOM 711 C C . PHE A 1 85 ? -15.671 -12.221 19.730 1.00 96.06 85 PHE A C 1
ATOM 713 O O . PHE A 1 85 ? -16.773 -12.079 19.206 1.00 96.06 85 PHE A O 1
ATOM 720 N N . SER A 1 86 ? -15.141 -11.301 20.538 1.00 94.31 86 SER A N 1
ATOM 721 C CA . SER A 1 86 ? -15.739 -9.979 20.738 1.00 94.31 86 SER A CA 1
ATOM 722 C C . SER A 1 86 ? -15.193 -9.013 19.684 1.00 94.31 86 SER A C 1
ATOM 724 O O . SER A 1 86 ? -13.973 -8.827 19.639 1.00 94.31 86 SER A O 1
ATOM 726 N N . PRO A 1 87 ? -16.046 -8.354 18.880 1.00 93.69 87 PRO A N 1
ATOM 727 C CA . PRO A 1 87 ? -15.605 -7.332 17.937 1.00 93.69 87 PRO A CA 1
ATOM 728 C C . PRO A 1 87 ? -14.778 -6.234 18.617 1.00 93.69 87 PRO A C 1
ATOM 730 O O . PRO A 1 87 ? -15.088 -5.814 19.735 1.00 93.69 87 PRO A O 1
ATOM 733 N N . ILE A 1 88 ? -13.728 -5.765 17.936 1.00 90.94 88 ILE A N 1
ATOM 734 C CA . ILE A 1 88 ? -12.839 -4.715 18.449 1.00 90.94 88 ILE A CA 1
ATOM 735 C C . ILE A 1 88 ? -13.603 -3.380 18.435 1.00 90.94 88 ILE A C 1
ATOM 737 O O . ILE A 1 88 ? -14.022 -2.941 17.359 1.00 90.94 88 ILE A O 1
ATOM 741 N N . PRO A 1 89 ? -13.803 -2.720 19.591 1.00 92.12 89 PRO A N 1
ATOM 742 C CA . PRO A 1 89 ? -14.502 -1.445 19.638 1.00 92.12 89 PRO A CA 1
ATOM 743 C C . PRO A 1 89 ? -13.622 -0.318 19.090 1.00 92.12 89 PRO A C 1
ATOM 745 O O . PRO A 1 89 ? -12.392 -0.377 19.134 1.00 92.12 89 PRO A O 1
ATOM 748 N N . PHE A 1 90 ? -14.258 0.758 18.626 1.00 88.69 90 PHE A N 1
ATOM 749 C CA . PHE A 1 90 ? -13.535 1.988 18.314 1.00 88.69 90 PHE A CA 1
ATOM 750 C C . PHE A 1 90 ? -12.836 2.527 19.581 1.00 88.69 90 PHE A C 1
ATOM 752 O O . PHE A 1 90 ? -13.440 2.472 20.658 1.00 88.69 90 PHE A O 1
ATOM 759 N N . PRO A 1 91 ? -11.605 3.071 19.487 1.00 88.31 91 PRO A N 1
ATOM 760 C CA . PRO A 1 91 ? -10.898 3.610 20.644 1.00 88.31 91 PRO A CA 1
ATOM 761 C C . PRO A 1 91 ? -11.741 4.672 21.371 1.00 88.31 91 PRO A C 1
ATOM 763 O O . PRO A 1 91 ? -12.068 5.703 20.771 1.00 88.31 91 PRO A O 1
ATOM 766 N N . PRO A 1 92 ? -12.107 4.466 22.652 1.00 88.25 92 PRO A N 1
ATOM 767 C CA . PRO A 1 92 ? -12.926 5.427 23.380 1.00 88.25 92 PRO A CA 1
ATOM 768 C C . PRO A 1 92 ? -12.160 6.739 23.573 1.00 88.25 92 PRO A C 1
ATOM 770 O O . PRO A 1 92 ? -10.935 6.778 23.461 1.00 88.25 92 PRO A O 1
ATOM 773 N N . LEU A 1 93 ? -12.862 7.836 23.878 1.00 82.06 93 LEU A N 1
ATOM 774 C CA . LEU A 1 93 ? -12.234 9.158 24.016 1.00 82.06 93 LEU A CA 1
ATOM 775 C C . LEU A 1 93 ? -11.082 9.145 25.035 1.00 82.06 93 LEU A C 1
ATOM 777 O O . LEU A 1 93 ? -10.012 9.680 24.750 1.00 82.06 93 LEU A O 1
ATOM 781 N N . SER A 1 94 ? -11.288 8.457 26.160 1.00 85.50 94 SER A N 1
ATOM 782 C CA . SER A 1 94 ? -10.288 8.221 27.199 1.00 85.50 94 SER A CA 1
ATOM 783 C C . SER A 1 94 ? -10.035 6.720 27.347 1.00 85.50 94 SER A C 1
ATOM 785 O O . SER A 1 94 ? -10.790 6.017 28.019 1.00 85.50 94 SER A O 1
ATOM 787 N N . TYR A 1 95 ? -8.994 6.209 26.686 1.00 88.19 95 TYR A N 1
ATOM 788 C CA . TYR A 1 95 ? -8.538 4.831 26.854 1.00 88.19 95 TYR A CA 1
ATOM 789 C C . TYR A 1 95 ? -7.260 4.798 27.694 1.00 88.19 95 TYR A C 1
ATOM 791 O O . TYR A 1 95 ? -6.300 5.526 27.440 1.00 88.19 95 TYR A O 1
ATOM 799 N N . LYS A 1 96 ? -7.223 3.903 28.687 1.00 89.12 96 LYS A N 1
ATOM 800 C CA . LYS A 1 96 ? -6.137 3.812 29.678 1.00 89.12 96 LYS A CA 1
ATOM 801 C C . LYS A 1 96 ? -4.754 3.573 29.059 1.00 89.12 96 LYS A C 1
ATOM 803 O O . LYS A 1 96 ? -3.747 3.947 29.656 1.00 89.12 96 LYS A O 1
ATOM 808 N N . HIS A 1 97 ? -4.695 2.927 27.895 1.00 89.75 97 HIS A N 1
ATOM 809 C CA . HIS A 1 97 ? -3.441 2.518 27.260 1.00 89.75 97 HIS A CA 1
ATOM 810 C C . HIS A 1 97 ? -3.109 3.299 25.979 1.00 89.75 97 HIS A C 1
ATOM 812 O O . HIS A 1 97 ? -2.125 2.960 25.326 1.00 89.75 97 HIS A O 1
ATOM 818 N N . ASP A 1 98 ? -3.863 4.353 25.638 1.00 87.25 98 ASP A N 1
ATOM 819 C CA . ASP A 1 98 ? -3.657 5.126 24.399 1.00 87.25 98 ASP A CA 1
ATOM 820 C C . ASP A 1 98 ? -2.242 5.704 24.295 1.00 87.25 98 ASP A C 1
ATOM 822 O O . ASP A 1 98 ? -1.585 5.584 23.264 1.00 87.25 98 ASP A O 1
ATOM 826 N N . THR A 1 99 ? -1.744 6.303 25.376 1.00 88.56 99 THR A N 1
ATOM 827 C CA . THR A 1 99 ? -0.415 6.929 25.395 1.00 88.56 99 THR A CA 1
ATOM 828 C C . THR A 1 99 ? 0.701 5.903 25.232 1.00 88.56 99 THR A C 1
ATOM 830 O O . THR A 1 99 ? 1.662 6.157 24.515 1.00 88.56 99 THR A O 1
ATOM 833 N N . LYS A 1 100 ? 0.560 4.715 25.834 1.00 90.31 100 LYS A N 1
ATOM 834 C CA . LYS A 1 100 ? 1.538 3.626 25.690 1.00 90.31 100 LYS A CA 1
ATOM 835 C C . LYS A 1 100 ? 1.584 3.101 24.258 1.00 90.31 100 LYS A C 1
ATOM 837 O O . LYS A 1 100 ? 2.669 2.904 23.725 1.00 90.31 100 LYS A O 1
ATOM 842 N N . LEU A 1 101 ? 0.419 2.906 23.637 1.00 88.94 101 LEU A N 1
ATOM 843 C CA . LEU A 1 101 ? 0.332 2.480 22.239 1.00 88.94 101 LEU A CA 1
ATOM 844 C C . LEU A 1 101 ? 0.922 3.533 21.296 1.00 88.94 101 LEU A C 1
ATOM 846 O O . LEU A 1 101 ? 1.654 3.180 20.374 1.00 88.94 101 LEU A O 1
ATOM 850 N N . LEU A 1 102 ? 0.662 4.818 21.560 1.00 87.31 102 LEU A N 1
ATOM 851 C CA . LEU A 1 102 ? 1.254 5.909 20.791 1.00 87.31 102 LEU A CA 1
ATOM 852 C C . LEU A 1 102 ? 2.784 5.901 20.896 1.00 87.31 102 LEU A C 1
ATOM 854 O O . LEU A 1 102 ? 3.449 5.965 19.871 1.00 87.31 102 LEU A O 1
ATOM 858 N N . ILE A 1 103 ? 3.343 5.785 22.103 1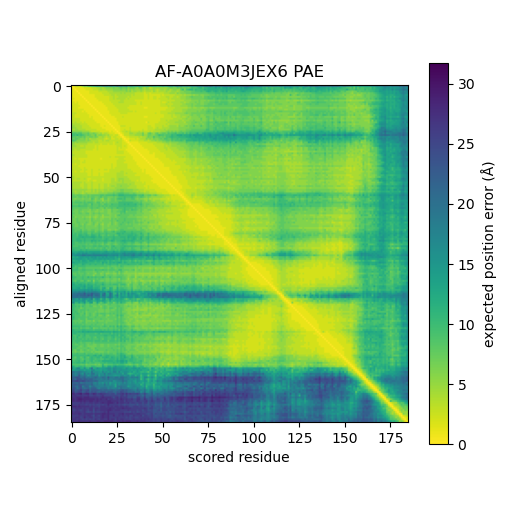.00 89.00 103 ILE A N 1
ATOM 859 C CA . ILE A 1 103 ? 4.800 5.778 22.305 1.00 89.00 103 ILE A CA 1
ATOM 860 C C . ILE A 1 103 ? 5.453 4.608 21.560 1.00 89.00 103 ILE A C 1
ATOM 862 O O . ILE A 1 103 ? 6.411 4.832 20.826 1.00 89.00 103 ILE A O 1
ATOM 866 N N . LEU A 1 104 ? 4.898 3.394 21.673 1.00 88.69 104 LEU A N 1
ATOM 867 C CA . LEU A 1 104 ? 5.408 2.214 20.959 1.00 88.69 104 LEU A CA 1
ATOM 868 C C . LEU A 1 104 ? 5.404 2.414 19.439 1.00 88.69 104 LEU A C 1
ATOM 870 O O . LEU A 1 104 ? 6.348 2.031 18.749 1.00 88.69 104 LEU A O 1
ATOM 874 N N . ALA A 1 105 ? 4.351 3.034 18.907 1.00 85.44 105 ALA A N 1
ATOM 875 C CA . ALA A 1 105 ? 4.284 3.339 17.487 1.00 85.44 105 ALA A CA 1
ATOM 876 C C . ALA A 1 105 ? 5.316 4.399 17.080 1.00 85.44 105 ALA A C 1
ATOM 878 O O . ALA A 1 105 ? 6.013 4.214 16.087 1.00 85.44 105 ALA A O 1
ATOM 879 N N . LEU A 1 106 ? 5.457 5.486 17.844 1.00 85.94 106 LEU A N 1
ATOM 880 C CA . LEU A 1 106 ? 6.436 6.539 17.556 1.00 85.94 106 LEU A CA 1
ATOM 881 C C . LEU A 1 106 ? 7.881 6.015 17.613 1.00 85.94 106 LEU A C 1
ATOM 883 O O . LEU A 1 106 ? 8.701 6.404 16.780 1.00 85.94 106 LEU A O 1
ATOM 887 N N . GLU A 1 107 ? 8.183 5.085 18.523 1.00 87.38 107 GLU A N 1
ATOM 888 C CA . GLU A 1 107 ? 9.486 4.414 18.595 1.00 87.38 107 GLU A CA 1
ATOM 889 C C . GLU A 1 107 ? 9.787 3.643 17.306 1.00 87.38 107 GLU A C 1
ATOM 891 O O . GLU A 1 107 ? 10.843 3.843 16.701 1.00 87.38 107 GLU A O 1
ATOM 896 N N . ARG A 1 108 ? 8.826 2.846 16.819 1.00 83.06 108 ARG A N 1
ATOM 897 C CA . ARG A 1 108 ? 8.966 2.095 15.559 1.00 83.06 108 ARG A CA 1
ATOM 898 C C . ARG A 1 108 ? 9.210 3.000 14.354 1.00 83.06 108 ARG A C 1
ATOM 900 O O . ARG A 1 108 ? 9.969 2.640 13.456 1.00 83.06 108 ARG A O 1
ATOM 907 N N . LEU A 1 109 ? 8.617 4.192 14.340 1.00 82.44 109 LEU A N 1
ATOM 908 C CA . LEU A 1 109 ? 8.839 5.171 13.272 1.00 82.44 109 LEU A CA 1
ATOM 909 C C . LEU A 1 109 ? 10.206 5.833 13.357 1.00 82.44 109 LEU A C 1
ATOM 911 O O . LEU A 1 109 ? 10.875 6.016 12.340 1.00 82.44 109 LEU A O 1
ATOM 915 N N . LYS A 1 110 ? 10.660 6.148 14.569 1.00 83.19 110 LYS A N 1
ATOM 916 C CA . LYS A 1 110 ? 11.984 6.726 14.795 1.00 83.19 110 LYS A CA 1
ATOM 917 C C . LYS A 1 110 ? 13.105 5.748 14.424 1.00 83.19 110 LYS A C 1
ATOM 919 O O . LYS A 1 110 ? 14.104 6.163 13.830 1.00 83.19 110 LYS A O 1
ATOM 924 N N . GLU A 1 111 ? 12.933 4.455 14.706 1.00 83.25 111 GLU A N 1
ATOM 925 C CA . GLU A 1 111 ? 13.893 3.395 14.355 1.00 83.25 111 GLU A CA 1
ATOM 926 C C . GLU A 1 111 ? 14.217 3.373 12.848 1.00 83.25 111 GLU A C 1
ATOM 928 O O . GLU A 1 111 ? 15.384 3.237 12.467 1.00 83.25 111 GLU A O 1
ATOM 933 N N . ALA A 1 112 ? 13.227 3.615 11.979 1.00 77.06 112 ALA A N 1
ATOM 934 C CA . ALA A 1 112 ? 13.399 3.616 10.521 1.00 77.06 112 ALA A CA 1
ATOM 935 C C . ALA A 1 112 ? 14.365 4.704 9.996 1.00 77.06 112 ALA A C 1
ATOM 937 O O . ALA A 1 112 ? 14.888 4.602 8.875 1.00 77.06 112 ALA A O 1
ATOM 938 N N . TYR A 1 113 ? 14.615 5.744 10.798 1.00 77.00 113 TYR A N 1
ATOM 939 C CA . TYR A 1 113 ? 15.475 6.877 10.453 1.00 77.00 113 TYR A CA 1
ATOM 940 C C . TYR A 1 113 ? 16.838 6.858 11.149 1.00 77.00 113 TYR A C 1
ATOM 942 O O . TYR A 1 113 ? 17.743 7.559 10.697 1.00 77.00 113 TYR A O 1
ATOM 950 N N . SER A 1 114 ? 17.035 6.006 12.160 1.00 75.75 114 SER A N 1
ATOM 951 C CA . SER A 1 114 ? 18.271 5.951 12.956 1.00 75.75 114 SER A CA 1
ATOM 952 C C . SER A 1 114 ? 19.522 5.584 12.136 1.00 75.75 114 SER A C 1
ATOM 954 O O . SER A 1 114 ? 20.612 6.082 12.401 1.00 75.75 114 SER A O 1
ATOM 956 N N . VAL A 1 115 ? 19.373 4.767 11.086 1.00 75.50 115 VAL A N 1
ATOM 957 C CA . VAL A 1 115 ? 20.498 4.244 10.280 1.00 75.50 115 VAL A CA 1
ATOM 958 C C . VAL A 1 115 ? 20.930 5.205 9.154 1.00 75.50 115 VAL A C 1
ATOM 960 O O . VAL A 1 115 ? 22.003 5.054 8.565 1.00 75.50 115 VAL A O 1
ATOM 963 N N . LYS A 1 116 ? 20.111 6.206 8.802 1.00 70.62 116 LYS A N 1
ATOM 964 C CA . LYS A 1 116 ? 20.345 7.049 7.617 1.00 70.62 116 LYS A CA 1
ATOM 965 C C . LYS A 1 116 ? 21.148 8.302 7.966 1.00 70.62 116 LYS A C 1
ATOM 967 O O . LYS A 1 116 ? 20.655 9.205 8.623 1.00 70.62 116 LYS A O 1
ATOM 972 N N . ASN A 1 117 ? 22.349 8.416 7.396 1.00 68.56 117 ASN A N 1
ATOM 973 C CA . ASN A 1 117 ? 23.227 9.581 7.589 1.00 68.56 117 ASN A CA 1
ATOM 974 C C . ASN A 1 117 ? 22.760 10.844 6.818 1.00 68.56 117 ASN A C 1
ATOM 976 O O . ASN A 1 117 ? 23.179 11.961 7.097 1.00 68.56 117 ASN A O 1
ATOM 980 N N . ARG A 1 118 ? 21.887 10.695 5.810 1.00 81.44 118 ARG A N 1
ATOM 981 C CA . ARG A 1 118 ? 21.335 11.818 5.032 1.00 81.44 118 ARG A CA 1
ATOM 982 C C . ARG A 1 118 ? 19.823 11.710 4.940 1.00 81.44 118 ARG A C 1
ATOM 984 O O . ARG A 1 118 ? 19.314 10.711 4.434 1.00 81.44 118 ARG A O 1
ATOM 991 N N . LEU A 1 119 ? 19.140 12.760 5.389 1.00 81.19 119 LEU A N 1
ATOM 992 C CA . LEU A 1 119 ? 17.685 12.851 5.388 1.00 81.19 119 LEU A CA 1
ATOM 993 C C . LEU A 1 119 ? 17.199 13.826 4.317 1.00 81.19 119 LEU A C 1
ATOM 995 O O . LEU A 1 119 ? 17.710 14.944 4.198 1.00 81.19 119 LEU A O 1
ATOM 999 N N . ASN A 1 120 ? 16.188 13.395 3.568 1.00 83.50 120 ASN A N 1
ATOM 1000 C CA . ASN A 1 120 ? 15.448 14.235 2.632 1.00 83.50 120 ASN A CA 1
ATOM 1001 C C . ASN A 1 120 ? 14.495 15.179 3.384 1.00 83.50 120 ASN A C 1
ATOM 1003 O O . ASN A 1 120 ? 14.134 14.917 4.528 1.00 83.50 120 ASN A O 1
ATOM 1007 N N . GLN A 1 121 ? 14.030 16.242 2.718 1.00 82.94 121 GLN A N 1
ATOM 1008 C CA . GLN A 1 121 ? 13.094 17.219 3.296 1.00 82.94 121 GLN A CA 1
ATOM 1009 C C . GLN A 1 121 ? 11.856 16.553 3.911 1.00 82.94 121 GLN A C 1
ATOM 1011 O O . GLN A 1 121 ? 11.522 16.785 5.065 1.00 82.94 121 GLN A O 1
ATOM 1016 N N . SER A 1 122 ? 11.255 15.635 3.163 1.00 79.81 122 SER A N 1
ATOM 1017 C CA . SER A 1 122 ? 10.057 14.909 3.570 1.00 79.81 122 SER A CA 1
ATOM 1018 C C . SER A 1 122 ? 10.285 14.051 4.832 1.00 79.81 122 SER A C 1
ATOM 1020 O O . SER A 1 122 ? 9.396 13.895 5.656 1.00 79.81 122 SER A O 1
ATOM 1022 N N . GLN A 1 123 ? 11.498 13.518 5.014 1.00 81.00 123 GLN A N 1
ATOM 1023 C CA . GLN A 1 123 ? 11.869 12.723 6.192 1.00 81.00 123 GLN A CA 1
ATOM 1024 C C . GLN A 1 123 ? 12.121 13.609 7.418 1.00 81.00 123 GLN A C 1
ATOM 1026 O O . GLN A 1 123 ? 11.866 13.190 8.540 1.00 81.00 123 GLN A O 1
ATOM 1031 N N . ARG A 1 124 ? 12.604 14.843 7.214 1.00 84.50 124 ARG A N 1
ATOM 1032 C CA . ARG A 1 124 ? 12.733 15.831 8.296 1.00 84.50 124 ARG A CA 1
ATOM 1033 C C . ARG A 1 124 ? 11.370 16.299 8.786 1.00 84.50 124 ARG A C 1
ATOM 1035 O O . ARG A 1 124 ? 11.179 16.422 9.986 1.00 84.50 124 ARG A O 1
ATOM 1042 N N . GLU A 1 125 ? 10.432 16.521 7.867 1.00 84.19 125 GLU A N 1
ATOM 1043 C CA . GLU A 1 125 ? 9.041 16.838 8.209 1.00 84.19 125 GLU A CA 1
ATOM 1044 C C . GLU A 1 125 ? 8.400 15.716 9.035 1.00 84.19 125 GLU A C 1
ATOM 1046 O O . GLU A 1 125 ? 7.738 15.992 10.030 1.00 84.19 125 GLU A O 1
ATOM 1051 N N . GLU A 1 126 ? 8.649 14.451 8.685 1.00 79.62 126 GLU A N 1
ATOM 1052 C CA . GLU A 1 126 ? 8.155 13.311 9.462 1.00 79.62 126 GLU A CA 1
ATOM 1053 C C . GLU A 1 126 ? 8.760 13.246 10.870 1.00 79.62 126 GLU A C 1
ATOM 1055 O O . GLU A 1 126 ? 8.024 13.071 11.838 1.00 79.62 126 GLU A O 1
ATOM 1060 N N . LEU A 1 127 ? 10.075 13.449 11.008 1.00 84.62 127 LEU A N 1
ATOM 1061 C CA . LEU A 1 127 ? 10.714 13.506 12.325 1.00 84.62 127 LEU A CA 1
ATOM 1062 C C . LEU A 1 127 ? 10.178 14.658 13.179 1.00 84.62 127 LEU A C 1
ATOM 1064 O O . LEU A 1 127 ? 9.883 14.442 14.349 1.00 84.62 127 LEU A O 1
ATOM 1068 N N . ALA A 1 128 ? 9.970 15.839 12.593 1.00 86.62 128 ALA A N 1
ATOM 1069 C CA . ALA A 1 128 ? 9.382 16.973 13.302 1.00 86.62 128 ALA A CA 1
ATOM 1070 C C . ALA A 1 128 ? 7.954 16.668 13.790 1.00 86.62 128 ALA A C 1
ATOM 107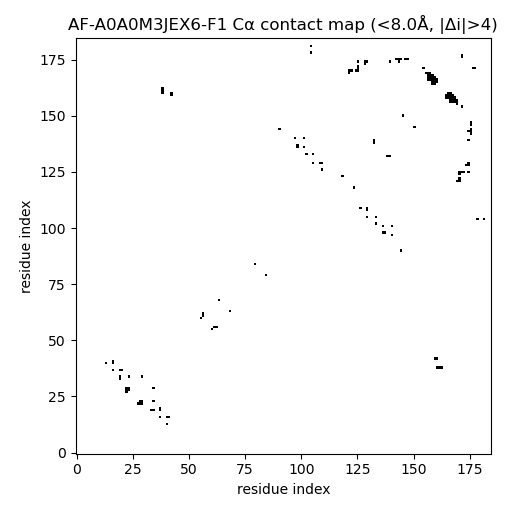2 O O . ALA A 1 128 ? 7.580 17.033 14.903 1.00 86.62 128 ALA A O 1
ATOM 1073 N N . LEU A 1 129 ? 7.154 15.954 12.989 1.00 85.06 129 LEU A N 1
ATOM 1074 C CA . LEU A 1 129 ? 5.816 15.508 13.390 1.00 85.06 129 LEU A CA 1
ATOM 1075 C C . LEU A 1 129 ? 5.849 14.449 14.502 1.00 85.06 129 LEU A C 1
ATOM 1077 O O . LEU A 1 129 ? 4.944 14.426 15.339 1.00 85.06 129 LEU A O 1
ATOM 1081 N N . ILE A 1 130 ? 6.860 13.575 14.506 1.00 86.88 130 ILE A N 1
ATOM 1082 C CA . ILE A 1 130 ? 7.087 12.583 15.565 1.00 86.88 130 ILE A CA 1
ATOM 1083 C C . ILE A 1 130 ? 7.476 13.287 16.868 1.00 86.88 130 ILE A C 1
ATOM 1085 O O . ILE A 1 130 ? 6.885 13.000 17.905 1.00 86.88 130 ILE A O 1
ATOM 1089 N N . GLU A 1 131 ? 8.414 14.234 16.819 1.00 88.00 131 GLU A N 1
ATOM 1090 C CA . GLU A 1 131 ? 8.833 15.035 17.977 1.00 88.00 131 GLU A CA 1
ATOM 1091 C C . GLU A 1 131 ? 7.656 15.832 18.556 1.00 88.00 131 GLU A C 1
ATOM 1093 O O . GLU A 1 131 ? 7.365 15.714 19.744 1.00 88.00 131 GLU A O 1
ATOM 1098 N N . GLN A 1 132 ? 6.868 16.501 17.705 1.00 89.12 132 GLN A N 1
ATOM 1099 C CA . GLN A 1 132 ? 5.644 17.188 18.130 1.00 89.12 132 GLN A CA 1
ATOM 1100 C C . GLN A 1 132 ? 4.648 16.239 18.828 1.00 89.12 132 GLN A C 1
ATOM 1102 O O . GLN A 1 132 ? 3.949 16.635 19.762 1.00 89.12 132 GLN A O 1
ATOM 1107 N N . ALA A 1 133 ? 4.553 14.986 18.372 1.00 89.06 133 ALA A N 1
ATOM 1108 C CA . ALA A 1 133 ? 3.671 13.991 18.977 1.00 89.06 133 ALA A CA 1
ATOM 1109 C C . ALA A 1 133 ? 4.184 13.475 20.333 1.00 89.06 133 ALA A C 1
ATOM 1111 O O . ALA A 1 133 ? 3.362 13.081 21.163 1.00 89.06 133 ALA A O 1
ATOM 1112 N N . TYR A 1 134 ? 5.501 13.493 20.568 1.00 88.75 134 TYR A N 1
ATOM 1113 C CA . TYR A 1 134 ? 6.085 13.227 21.886 1.00 88.75 134 TYR A CA 1
ATOM 1114 C C . TYR A 1 134 ? 5.821 14.375 22.865 1.00 88.75 134 TYR A C 1
ATOM 1116 O O . TYR A 1 134 ? 5.482 14.105 24.016 1.00 88.75 134 TYR A O 1
ATOM 1124 N N . ASP A 1 135 ? 5.918 15.626 22.405 1.00 91.88 135 ASP A N 1
ATOM 1125 C CA . ASP A 1 135 ? 5.697 16.808 23.247 1.00 91.88 135 ASP A CA 1
ATOM 1126 C C . ASP A 1 135 ? 4.226 16.959 23.665 1.00 91.88 135 ASP A C 1
ATOM 1128 O O . ASP A 1 135 ? 3.932 17.267 24.821 1.00 91.88 135 ASP A O 1
ATOM 1132 N N . ASN A 1 136 ? 3.281 16.712 22.744 1.00 92.00 136 ASN A N 1
ATOM 1133 C CA . ASN A 1 136 ? 1.844 16.788 23.022 1.00 92.00 136 ASN A CA 1
ATOM 1134 C C . ASN A 1 136 ? 1.078 15.520 22.582 1.00 92.00 136 ASN A C 1
ATOM 1136 O O . ASN A 1 136 ? 0.403 15.511 21.541 1.00 92.00 136 ASN A O 1
ATOM 1140 N N . PRO A 1 137 ? 1.109 14.440 23.390 1.00 89.69 137 PRO A N 1
ATOM 1141 C CA . PRO A 1 137 ? 0.487 13.169 23.023 1.00 89.69 137 PRO A CA 1
ATOM 1142 C C . PRO A 1 137 ? -1.046 13.246 22.956 1.00 89.69 137 PRO A C 1
ATOM 1144 O O . PRO A 1 137 ? -1.663 12.553 22.148 1.00 89.69 137 PRO A O 1
ATOM 1147 N N . HIS A 1 138 ? -1.691 14.098 23.761 1.00 89.25 138 HIS A N 1
ATOM 1148 C CA . HIS A 1 138 ? -3.155 14.216 23.782 1.00 89.25 138 HIS A CA 1
ATOM 1149 C C . HIS A 1 138 ? -3.712 14.870 22.512 1.00 89.25 138 HIS A C 1
ATOM 1151 O O . HIS A 1 138 ? -4.719 14.410 21.960 1.00 89.25 138 HIS A O 1
ATOM 1157 N N . GLU A 1 139 ? -3.047 15.915 22.018 1.00 88.88 139 GLU A N 1
ATOM 1158 C CA . GLU A 1 139 ? -3.397 16.548 20.745 1.00 88.88 139 GLU A CA 1
ATOM 1159 C C . GLU A 1 139 ? -3.145 15.593 19.573 1.00 88.88 139 GLU A C 1
ATOM 1161 O O . GLU A 1 139 ? -4.006 15.438 18.701 1.00 88.88 139 GLU A O 1
ATOM 1166 N N . ALA A 1 140 ? -2.014 14.878 19.590 1.00 87.25 140 ALA A N 1
ATOM 1167 C CA . ALA A 1 140 ? -1.698 13.872 18.584 1.00 87.25 140 ALA A CA 1
ATOM 1168 C C . ALA A 1 140 ? -2.761 12.759 18.531 1.00 87.25 140 ALA A C 1
ATOM 1170 O O . ALA A 1 140 ? -3.269 12.457 17.449 1.00 87.25 140 ALA A O 1
ATOM 1171 N N . LEU A 1 141 ? -3.163 12.205 19.681 1.00 87.88 141 LEU A N 1
ATOM 1172 C CA . LEU A 1 141 ? -4.230 11.199 19.780 1.00 87.88 141 LEU A CA 1
ATOM 1173 C C . LEU A 1 141 ? -5.574 11.725 19.270 1.00 87.88 141 LEU A C 1
ATOM 1175 O O . LEU A 1 141 ? -6.268 11.031 18.526 1.00 87.88 141 LEU A O 1
ATOM 1179 N N . SER A 1 142 ? -5.929 12.960 19.622 1.00 88.06 142 SER A N 1
ATOM 1180 C CA . SER A 1 142 ? -7.168 13.594 19.156 1.00 88.06 142 SER A CA 1
ATOM 1181 C C . SER A 1 142 ? -7.169 13.762 17.635 1.00 88.06 142 SER A C 1
ATOM 1183 O O . SER A 1 142 ? -8.162 13.459 16.970 1.00 88.06 142 SER A O 1
ATOM 1185 N N . ARG A 1 143 ? -6.029 14.167 17.060 1.00 86.00 143 ARG A N 1
ATOM 1186 C CA . ARG A 1 143 ? -5.822 14.259 15.610 1.00 86.00 143 ARG A CA 1
ATOM 1187 C C . ARG A 1 143 ? -5.959 12.891 14.934 1.00 86.00 143 ARG A C 1
ATOM 1189 O O . ARG A 1 143 ? -6.634 12.800 13.912 1.00 86.00 143 ARG A O 1
ATOM 1196 N N . ILE A 1 144 ? -5.391 11.833 15.519 1.00 85.81 144 ILE A N 1
ATOM 1197 C CA . ILE A 1 144 ? -5.497 10.455 15.008 1.00 85.81 144 ILE A CA 1
ATOM 1198 C C . ILE A 1 144 ? -6.952 9.982 14.992 1.00 85.81 144 ILE A C 1
ATOM 1200 O O . ILE A 1 144 ? -7.449 9.587 13.936 1.00 85.81 144 ILE A O 1
ATOM 1204 N N . LYS A 1 145 ? -7.659 10.082 16.124 1.00 86.06 145 LYS A N 1
ATOM 1205 C CA . LYS A 1 145 ? -9.068 9.665 16.232 1.00 86.06 145 LYS A CA 1
ATOM 1206 C C . LYS A 1 145 ? -9.957 10.442 15.259 1.00 86.06 145 LYS A C 1
ATOM 1208 O O . LYS A 1 145 ? -10.803 9.849 14.595 1.00 86.06 145 LYS A O 1
ATOM 1213 N N . ARG A 1 146 ? -9.723 11.751 15.105 1.00 86.94 146 ARG A N 1
ATOM 1214 C CA . ARG A 1 146 ? -10.430 12.581 14.120 1.00 86.94 146 ARG A CA 1
ATOM 1215 C C . ARG A 1 146 ? -10.216 12.072 12.696 1.00 86.94 146 ARG A C 1
ATOM 1217 O O . ARG A 1 146 ? -11.195 11.901 11.979 1.00 86.94 146 ARG A O 1
ATOM 1224 N N . HIS A 1 147 ? -8.975 11.795 12.293 1.00 83.81 147 HIS A N 1
ATOM 1225 C CA . HIS A 1 147 ? -8.690 11.292 10.946 1.00 83.81 147 HIS A CA 1
ATOM 1226 C C . HIS A 1 147 ? -9.293 9.904 10.694 1.00 83.81 147 HIS A C 1
ATOM 1228 O O . HIS A 1 147 ? -9.839 9.684 9.617 1.00 83.81 147 HIS A O 1
ATOM 1234 N N . MET A 1 148 ? -9.305 9.005 11.686 1.00 84.00 148 MET A N 1
ATOM 1235 C CA . MET A 1 148 ? -10.010 7.718 11.564 1.00 84.00 148 MET A CA 1
ATOM 1236 C C . MET A 1 148 ? -11.511 7.907 11.277 1.00 84.00 148 MET A C 1
ATOM 1238 O O . MET A 1 148 ? -12.098 7.177 10.474 1.00 84.00 148 MET A O 1
ATOM 1242 N N . LEU A 1 149 ? -12.137 8.917 11.887 1.00 86.38 149 LEU A N 1
ATOM 1243 C CA . LEU A 1 149 ? -13.562 9.194 11.704 1.00 86.38 149 LEU A CA 1
ATOM 1244 C C . LEU A 1 149 ? -13.873 9.895 10.377 1.00 86.38 149 LEU A C 1
ATOM 1246 O O . LEU A 1 149 ? -14.816 9.486 9.702 1.00 86.38 149 LEU A O 1
ATOM 1250 N N . THR A 1 150 ? -13.102 10.915 9.991 1.00 88.38 150 THR A N 1
ATOM 1251 C CA . THR A 1 150 ? -13.479 11.828 8.896 1.00 88.38 150 THR A CA 1
ATOM 1252 C C . THR A 1 150 ? -12.757 11.573 7.576 1.00 88.38 150 THR A C 1
ATOM 1254 O O . THR A 1 150 ? -13.313 11.846 6.513 1.00 88.38 150 THR A O 1
ATOM 1257 N N . GLN A 1 151 ? -11.527 11.058 7.601 1.00 83.06 151 GLN A N 1
ATOM 1258 C CA . GLN A 1 151 ? -10.709 10.940 6.397 1.00 83.06 151 GLN A CA 1
ATOM 1259 C C . GLN A 1 151 ? -11.081 9.671 5.621 1.00 83.06 151 GLN A C 1
ATOM 1261 O O . GLN A 1 151 ? -11.084 8.562 6.159 1.00 83.06 151 GLN A O 1
ATOM 1266 N N . ARG A 1 152 ? -11.420 9.837 4.338 1.00 80.81 152 ARG A N 1
ATOM 1267 C CA . ARG A 1 152 ? -11.727 8.734 3.402 1.00 80.81 152 ARG A CA 1
ATOM 1268 C C . ARG A 1 152 ? -10.926 8.800 2.101 1.00 80.81 152 ARG A C 1
ATOM 1270 O O . ARG A 1 152 ? -10.840 7.804 1.394 1.00 80.81 152 ARG A O 1
ATOM 1277 N N . ALA A 1 153 ? -10.318 9.950 1.809 1.00 77.94 153 ALA A N 1
ATOM 1278 C CA . ALA A 1 153 ? -9.442 10.159 0.663 1.00 77.94 153 ALA A CA 1
ATOM 1279 C C . ALA A 1 153 ? -8.030 10.508 1.145 1.00 77.94 153 ALA A C 1
ATOM 1281 O O . ALA A 1 153 ? -7.856 11.335 2.042 1.00 77.94 153 ALA A O 1
ATOM 1282 N N . PHE A 1 154 ? -7.024 9.886 0.531 1.00 76.56 154 PHE A N 1
ATOM 1283 C CA . PHE A 1 154 ? -5.617 10.037 0.899 1.00 76.56 154 PHE A CA 1
ATOM 1284 C C . PHE A 1 154 ? -4.804 10.567 -0.282 1.00 76.56 154 PHE A C 1
ATOM 1286 O O . PHE A 1 154 ? -5.146 10.344 -1.444 1.00 76.56 154 PHE A O 1
ATOM 1293 N N . LYS A 1 155 ? -3.700 11.260 0.017 1.00 75.00 155 LYS A N 1
ATOM 1294 C CA . LYS A 1 155 ? -2.753 11.721 -1.006 1.00 75.00 155 LYS A CA 1
ATOM 1295 C C . LYS A 1 155 ? -2.074 10.525 -1.691 1.00 75.00 155 LYS A C 1
ATOM 1297 O O . LYS A 1 155 ? -1.860 9.480 -1.075 1.00 75.00 155 LYS A O 1
ATOM 1302 N N . VAL A 1 156 ? -1.729 10.699 -2.969 1.00 60.53 156 VAL A N 1
ATOM 1303 C CA . VAL A 1 156 ? -1.061 9.685 -3.806 1.00 60.53 156 VAL A CA 1
ATOM 1304 C C . VAL A 1 156 ? 0.237 9.224 -3.145 1.00 60.53 156 VAL A C 1
ATOM 1306 O O . VAL A 1 156 ? 0.969 10.052 -2.619 1.00 60.53 156 VAL A O 1
ATOM 1309 N N . ARG A 1 157 ? 0.542 7.920 -3.187 1.00 62.59 157 ARG A N 1
ATOM 1310 C CA . ARG A 1 157 ? 1.800 7.350 -2.672 1.00 62.59 157 ARG A CA 1
ATOM 1311 C C . ARG A 1 157 ? 2.755 6.991 -3.810 1.00 62.59 157 ARG A C 1
ATOM 1313 O O . ARG A 1 157 ? 2.315 6.544 -4.868 1.00 62.59 157 ARG A O 1
ATOM 1320 N N . PHE A 1 158 ? 4.061 7.153 -3.587 1.00 55.16 158 PHE A N 1
ATOM 1321 C CA . PHE A 1 158 ? 5.083 6.768 -4.562 1.00 55.16 158 PHE A CA 1
ATOM 1322 C C . PHE A 1 158 ? 5.547 5.331 -4.310 1.00 55.16 158 PHE A C 1
ATOM 1324 O O . PHE A 1 158 ? 5.979 4.974 -3.221 1.00 55.16 158 PHE A O 1
ATOM 1331 N N . VAL A 1 159 ? 5.507 4.490 -5.338 1.00 58.03 159 VAL A N 1
ATOM 1332 C CA . VAL A 1 159 ? 6.059 3.133 -5.258 1.00 58.03 159 VAL A CA 1
ATOM 1333 C C . VAL A 1 159 ? 7.488 3.157 -5.788 1.00 58.03 159 VAL A C 1
ATOM 1335 O O . VAL A 1 159 ? 7.724 3.563 -6.927 1.00 58.03 159 VAL A O 1
ATOM 1338 N N . SER A 1 160 ? 8.446 2.702 -4.980 1.00 50.03 160 SER A N 1
ATOM 1339 C CA . SER A 1 160 ? 9.817 2.459 -5.432 1.00 50.03 160 SER A CA 1
ATOM 1340 C C . SER A 1 160 ? 10.090 0.961 -5.390 1.00 50.03 160 SER A C 1
ATOM 1342 O O . SER A 1 160 ? 9.931 0.327 -4.355 1.00 50.03 160 SER A O 1
ATOM 1344 N N . LEU A 1 161 ? 10.486 0.358 -6.507 1.00 50.94 161 LEU A N 1
ATOM 1345 C CA . LEU A 1 161 ? 10.784 -1.072 -6.512 1.00 50.94 161 LEU A CA 1
ATOM 1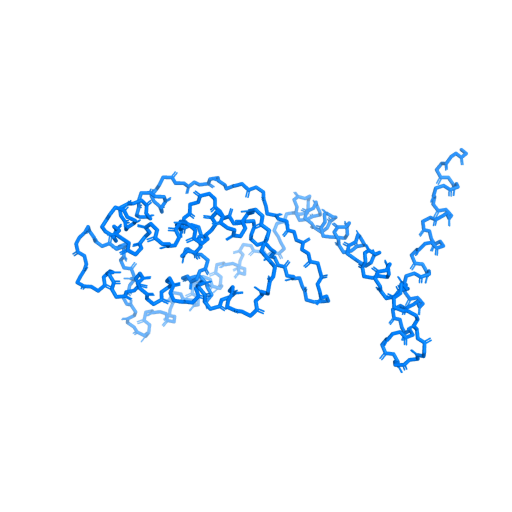346 C C . LEU A 1 161 ? 12.219 -1.311 -6.023 1.00 50.94 161 LEU A C 1
ATOM 1348 O O . LEU A 1 161 ? 13.162 -0.775 -6.607 1.00 50.94 161 LEU A O 1
ATOM 1352 N N . VAL A 1 162 ? 12.386 -2.174 -5.021 1.00 49.12 162 VAL A N 1
ATOM 1353 C CA . VAL A 1 162 ? 13.667 -2.819 -4.681 1.00 49.12 162 VAL A CA 1
ATOM 1354 C C . VAL A 1 162 ? 13.452 -4.328 -4.780 1.00 49.12 162 VAL A C 1
ATOM 1356 O O . VAL A 1 162 ? 13.591 -5.050 -3.805 1.00 49.12 162 VAL A O 1
ATOM 1359 N N . ILE A 1 163 ? 13.042 -4.800 -5.967 1.00 47.75 163 ILE A N 1
ATOM 1360 C CA . ILE A 1 163 ? 12.676 -6.201 -6.296 1.00 47.75 163 ILE A CA 1
ATOM 1361 C C . ILE A 1 163 ? 11.444 -6.727 -5.527 1.00 47.75 163 ILE A C 1
ATOM 1363 O O . ILE A 1 163 ? 10.631 -7.431 -6.112 1.00 47.75 163 ILE A O 1
ATOM 1367 N N . ILE A 1 164 ? 11.254 -6.309 -4.282 1.00 43.12 164 ILE A N 1
ATOM 1368 C CA . ILE A 1 164 ? 10.005 -6.289 -3.531 1.00 43.12 164 ILE A CA 1
ATOM 1369 C C . ILE A 1 164 ? 9.375 -4.907 -3.781 1.00 43.12 164 ILE A C 1
ATOM 1371 O O . ILE A 1 164 ? 10.111 -3.906 -3.832 1.00 43.12 164 ILE A O 1
ATOM 1375 N N . PRO A 1 165 ? 8.051 -4.812 -4.004 1.00 46.75 165 PRO A N 1
ATOM 1376 C CA . PRO A 1 165 ? 7.383 -3.521 -4.062 1.00 46.75 165 PRO A CA 1
ATOM 1377 C C . PRO A 1 165 ? 7.554 -2.832 -2.706 1.00 46.75 165 PRO A C 1
ATOM 1379 O O . PRO A 1 165 ? 6.895 -3.178 -1.733 1.00 46.75 165 PRO A O 1
ATOM 1382 N N . LEU A 1 166 ? 8.463 -1.860 -2.639 1.00 44.22 166 LEU A N 1
ATOM 1383 C CA . LEU A 1 166 ? 8.587 -1.000 -1.477 1.00 44.22 166 LEU A CA 1
ATOM 1384 C C . LEU A 1 166 ? 7.645 0.171 -1.725 1.00 44.22 166 LEU A C 1
ATOM 1386 O O . LEU A 1 166 ? 7.916 1.083 -2.516 1.00 44.22 166 LEU A O 1
ATOM 1390 N N . VAL A 1 167 ? 6.478 0.102 -1.097 1.00 50.22 167 VAL A N 1
ATOM 1391 C CA . VAL A 1 167 ? 5.571 1.241 -1.061 1.00 50.22 167 VAL A CA 1
ATOM 1392 C C . VAL A 1 167 ? 6.244 2.270 -0.168 1.00 50.22 167 VAL A C 1
ATOM 1394 O O . VAL A 1 167 ? 6.239 2.148 1.053 1.00 50.22 167 VAL A O 1
ATOM 1397 N N . VAL A 1 168 ? 6.871 3.275 -0.782 1.00 40.38 168 VAL A N 1
ATOM 1398 C CA . VAL A 1 168 ? 7.272 4.460 -0.036 1.00 40.38 168 VAL A CA 1
ATOM 1399 C C . VAL A 1 168 ? 5.972 5.183 0.239 1.00 40.38 168 VAL A C 1
ATOM 1401 O O . VAL A 1 168 ? 5.410 5.882 -0.609 1.00 40.38 168 VAL A O 1
ATOM 1404 N N . ILE A 1 169 ? 5.451 4.962 1.438 1.00 43.81 169 ILE A N 1
ATOM 1405 C CA . ILE A 1 169 ? 4.462 5.862 1.993 1.00 43.81 169 ILE A CA 1
ATOM 1406 C C . ILE A 1 169 ? 5.165 7.220 1.982 1.00 43.81 169 ILE A C 1
ATOM 1408 O O . ILE A 1 169 ? 6.145 7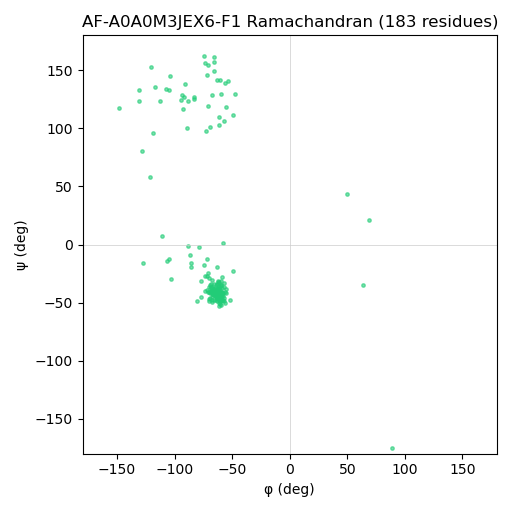.425 2.694 1.00 43.81 169 ILE A O 1
ATOM 1412 N N . ILE A 1 170 ? 4.756 8.105 1.061 1.00 32.06 170 ILE A N 1
ATOM 1413 C CA . ILE A 1 170 ? 5.128 9.520 1.144 1.00 32.06 170 ILE A CA 1
ATOM 1414 C C . ILE A 1 170 ? 4.837 9.901 2.583 1.00 32.06 170 ILE A C 1
ATOM 1416 O O . ILE A 1 170 ? 3.728 9.563 3.008 1.00 32.06 170 ILE A O 1
ATOM 1420 N N . PRO A 1 171 ? 5.782 10.533 3.303 1.00 39.00 171 PRO A N 1
ATOM 1421 C CA . PRO A 1 171 ? 5.562 10.904 4.689 1.00 39.00 171 PRO A CA 1
ATOM 1422 C C . PRO A 1 171 ? 4.216 11.604 4.725 1.00 39.00 171 PRO A C 1
ATOM 1424 O O . PRO A 1 171 ? 4.025 12.616 4.035 1.00 39.00 171 PRO A O 1
ATOM 1427 N N . PRO A 1 172 ? 3.214 10.975 5.350 1.00 45.41 172 PRO A N 1
ATOM 1428 C CA . PRO A 1 172 ? 1.899 11.547 5.319 1.00 45.41 172 PRO A CA 1
ATOM 1429 C C . PRO A 1 172 ? 2.034 12.871 6.045 1.00 45.41 172 PRO A C 1
ATOM 1431 O O . PRO A 1 172 ? 2.715 12.976 7.062 1.00 45.41 172 PRO A O 1
ATOM 1434 N N . SER A 1 173 ? 1.344 13.887 5.549 1.00 44.62 173 SER A N 1
ATOM 1435 C CA . SER A 1 173 ? 1.234 15.164 6.250 1.00 44.62 173 SER A CA 1
ATOM 1436 C C . SER A 1 173 ? 0.618 15.026 7.659 1.00 44.62 173 SER A C 1
ATOM 1438 O O . SER A 1 173 ? 0.402 16.027 8.331 1.00 44.62 173 SER A O 1
ATOM 1440 N N . GLU A 1 174 ? 0.277 13.806 8.097 1.00 48.28 174 GLU A N 1
ATOM 1441 C CA . GLU A 1 174 ? -0.490 13.484 9.288 1.00 48.28 174 GLU A CA 1
ATOM 1442 C C . GLU A 1 174 ? -0.024 12.130 9.870 1.00 48.28 174 GLU A C 1
ATOM 1444 O O . GLU A 1 174 ? -0.181 11.077 9.249 1.00 48.28 174 GLU A O 1
ATOM 1449 N N . VAL A 1 175 ? 0.495 12.154 11.103 1.00 49.94 175 VAL A N 1
ATOM 1450 C CA . VAL A 1 175 ? 0.922 10.992 11.926 1.00 49.94 175 VAL A CA 1
ATOM 1451 C C . VAL A 1 175 ? -0.138 9.871 12.001 1.00 49.94 175 VAL A C 1
ATOM 1453 O O . VAL A 1 175 ? 0.179 8.702 12.205 1.00 49.94 175 VAL A O 1
ATOM 1456 N N . SER A 1 176 ? -1.410 10.202 11.769 1.00 45.53 176 SER A N 1
ATOM 1457 C CA . SER A 1 176 ? -2.542 9.269 11.729 1.00 45.53 176 SER A CA 1
ATOM 1458 C C . SER A 1 176 ? -2.454 8.214 10.634 1.00 45.53 176 SER A C 1
ATOM 1460 O O . SER A 1 176 ? -2.799 7.065 10.880 1.00 45.53 176 SER A O 1
ATOM 1462 N N . VAL A 1 177 ? -1.989 8.571 9.435 1.00 46.09 177 VAL A N 1
ATOM 1463 C CA . VAL A 1 177 ? -1.897 7.621 8.314 1.00 46.09 177 VAL A CA 1
ATOM 1464 C C . VAL A 1 177 ? -0.766 6.620 8.554 1.00 46.09 177 VAL A C 1
ATOM 1466 O O . VAL A 1 177 ? -0.845 5.481 8.102 1.00 46.09 177 VAL A O 1
ATOM 1469 N N . ILE A 1 178 ? 0.251 7.026 9.318 1.00 47.66 178 ILE A N 1
ATOM 1470 C CA . ILE A 1 178 ? 1.360 6.161 9.712 1.00 47.66 178 ILE A CA 1
ATOM 1471 C C . ILE A 1 178 ? 0.884 5.096 10.706 1.00 47.66 178 ILE A C 1
ATOM 1473 O O . ILE A 1 178 ? 1.125 3.911 10.507 1.00 47.66 178 ILE A O 1
ATOM 1477 N N . LEU A 1 179 ? 0.131 5.503 11.729 1.00 40.81 179 LEU A N 1
ATOM 1478 C CA . LEU A 1 179 ? -0.429 4.586 12.724 1.00 40.81 179 LEU A CA 1
ATOM 1479 C C . LEU A 1 179 ? -1.509 3.661 12.153 1.00 40.81 179 LEU A C 1
ATOM 1481 O O . LEU A 1 179 ? -1.550 2.496 12.523 1.00 40.81 179 LEU A O 1
ATOM 1485 N N . ILE A 1 180 ? -2.347 4.134 11.223 1.00 44.69 180 ILE A N 1
ATOM 1486 C CA . ILE A 1 180 ? -3.340 3.272 10.558 1.00 44.69 180 ILE A CA 1
ATOM 1487 C C . ILE A 1 180 ? -2.646 2.184 9.721 1.00 44.69 180 ILE A C 1
ATOM 1489 O O . ILE A 1 180 ? -3.136 1.063 9.679 1.00 44.69 180 ILE A O 1
ATOM 1493 N N . GLY A 1 181 ? -1.495 2.478 9.103 1.00 36.50 181 GLY A N 1
ATOM 1494 C CA . GLY A 1 181 ? -0.678 1.463 8.427 1.00 36.50 181 GLY A CA 1
ATOM 1495 C C . GLY A 1 181 ? -0.086 0.430 9.392 1.00 36.50 181 GLY A C 1
ATOM 1496 O O . GLY A 1 181 ? -0.150 -0.757 9.111 1.00 36.50 181 GLY A O 1
ATOM 1497 N N . VAL A 1 182 ? 0.409 0.873 10.553 1.00 37.19 182 VAL A N 1
ATOM 1498 C CA . VAL A 1 182 ? 0.985 -0.002 11.597 1.00 37.19 182 VAL A CA 1
ATOM 1499 C C . VAL A 1 182 ? -0.071 -0.857 12.315 1.00 37.19 182 VAL A C 1
ATOM 1501 O O . VAL A 1 182 ? 0.265 -1.900 12.852 1.00 37.19 182 VAL A O 1
ATOM 1504 N N . PHE A 1 183 ? -1.341 -0.444 12.341 1.00 30.17 183 PHE A N 1
ATOM 1505 C CA . PHE A 1 183 ? -2.431 -1.240 12.928 1.00 30.17 183 PHE A CA 1
ATOM 1506 C C . PHE A 1 183 ? -3.061 -2.254 11.953 1.00 30.17 183 PHE A C 1
ATOM 1508 O O . PHE A 1 183 ? -3.898 -3.047 12.382 1.00 30.17 183 PHE A O 1
ATOM 1515 N N . ILE A 1 184 ? -2.716 -2.202 10.660 1.00 30.52 184 ILE A N 1
ATOM 1516 C CA . ILE A 1 184 ? -3.267 -3.083 9.611 1.00 30.52 184 ILE A CA 1
ATOM 1517 C C . ILE A 1 184 ? -2.249 -4.155 9.156 1.00 30.52 184 ILE A C 1
ATOM 1519 O O . ILE A 1 184 ? -2.657 -5.133 8.531 1.00 30.52 184 ILE A O 1
ATOM 1523 N N . GLU A 1 185 ? -0.965 -4.016 9.502 1.00 26.33 185 GLU A N 1
ATOM 1524 C CA . GLU A 1 185 ? 0.065 -5.071 9.389 1.00 26.33 185 GLU A CA 1
ATOM 1525 C C . GLU A 1 185 ? 0.305 -5.770 10.735 1.00 26.33 185 GLU A C 1
ATOM 1527 O O . GLU A 1 185 ? 0.503 -7.007 10.717 1.00 26.33 185 GLU A O 1
#

Foldseek 3Di:
DVVVVVVVVVVVLVVLLVVLVVCVVVVHDDDPVSVVVSQVSVVVVVVVVVVVVVVVCVVVDDPDDPVNVVVVVVVVVVVCVVVVHDDDDQDDLDDPCQLVLLVVLLVVLVVVCPPDPDDDPQNVLLVVQSVVCVVPVNVLSVQLSVCVPPPDDADDWDWRDPVNTDTRGRSGNHCNVSVVVVVVD

Solvent-accessible surface area (backbone atoms only — not comparable to full-atom values): 11146 Å² total; per-residue (Å²): 116,67,68,60,56,53,48,55,52,49,53,53,54,50,54,54,36,54,55,52,51,50,37,56,74,72,67,48,99,71,56,74,68,55,55,57,53,40,51,58,48,52,44,52,53,49,54,52,53,50,52,50,52,54,51,47,40,72,71,76,41,77,93,66,52,72,66,58,52,49,52,54,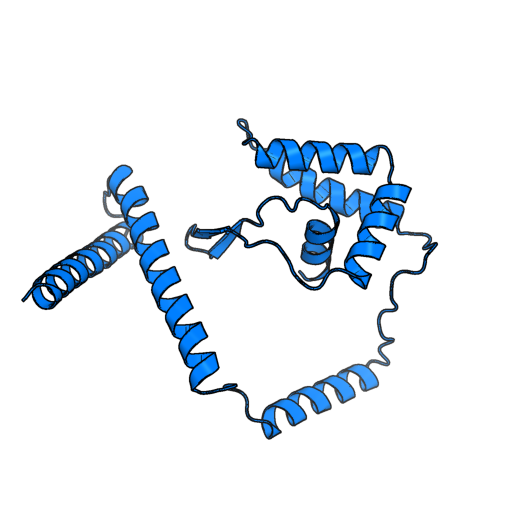49,53,54,51,49,54,52,41,58,78,65,66,62,76,82,85,73,78,85,57,99,84,50,98,55,53,68,60,54,49,51,56,51,50,50,60,58,51,58,77,53,71,83,56,93,72,77,54,73,61,56,49,55,43,50,53,53,50,51,50,34,68,77,38,51,69,60,43,50,51,54,28,56,48,42,70,74,71,59,85,80,78,81,87,62,51,74,47,68,72,96,51,85,40,69,42,69,53,65,57,99,44,75,41,62,56,52,57,51,65,74,72,108

Radius of gyration: 23.1 Å; Cα contacts (8 Å, |Δi|>4): 84; chains: 1; bounding box: 51×38×70 Å